Protein AF-A0A818D5Y3-F1 (afdb_monomer_lite)

Organism: NCBI:txid392032

Sequence (197 aa):
MPIGIIRGGLIRKVFVHELFHIWSKWHSNLITRNELYASIGYRKIPGEKSIEFPVSLEKIKISNPDAPLVLKYYIELKKLRDRTEKIYKCTPILLASRNFDPQFSTNFFDYLKATTLILDDNTYEPLEPLQYLAYEEAENFFHQIGQNTYYIIHPEEILADNFALWMMNKTPSKRVTSPNVLSRMADIISTAAKDRS

Radius of gyration: 18.03 Å; chains: 1; bounding box: 46×46×47 Å

Secondary structure (DSSP, 8-state):
--HHHHHHHHHHHHHHHHHHHHHHHSGGGHHHHHHHHHTTTEEEPSTT--PPPPGGGTTTEE--TT-TTGGGEEEEEEBTT-TT--EEEEEEEEEE-S---TTT-S-GGGGEEEEEEEBPTTT-PBPSS--EE-GGGBTTHHHHH-SS-S--S-HHHHHHHHHHHHHH-SS--TT-S-HHHHHHHHHHHHHHHHTT-

Foldseek 3Di:
DDPVVVVVLVVLLVVLLVVLLVVCPPPLNVVLNQLLCVQLQKHFAPDPDFEDADPVQPVWWDDDPSCPCLRGIWGWFDFPPPPVSDTFTKGKTKTQQDDDDVVVHPDPVVRIAIWIWTADPPPRYGDPVIDTQGLVRTPCNCVRLPDQDPPVNDSSSSSSSLSSVLVSDPDPPPPRRCVVSNVSSCVSVVVSVVVVD

pLDDT: mean 87.15, std 12.66, range [39.56, 97.81]

Structure (mmCIF, N/CA/C/O backbo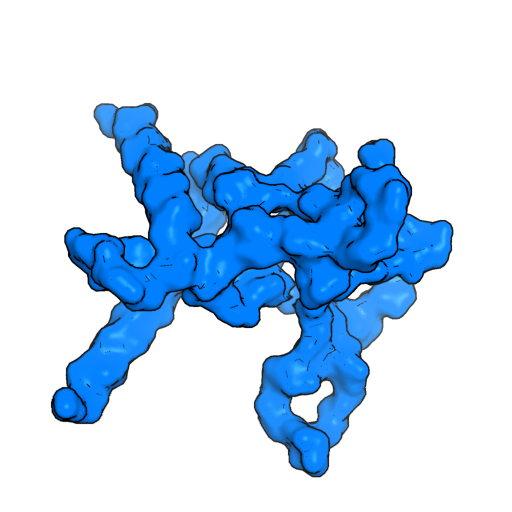ne):
data_AF-A0A818D5Y3-F1
#
_entry.id   AF-A0A818D5Y3-F1
#
loop_
_atom_site.group_PDB
_atom_site.id
_atom_site.type_symbol
_atom_site.label_atom_id
_atom_site.label_alt_id
_atom_site.label_comp_id
_atom_site.label_asym_id
_atom_site.label_entity_id
_atom_site.label_seq_id
_atom_site.pdbx_PDB_ins_code
_atom_site.Cartn_x
_atom_site.Cartn_y
_atom_site.Cartn_z
_atom_site.occupancy
_atom_site.B_iso_or_equiv
_atom_site.auth_seq_id
_atom_site.auth_comp_id
_atom_site.auth_asym_id
_atom_site.auth_atom_id
_atom_site.pdbx_PDB_model_num
ATOM 1 N N . MET A 1 1 ? 4.438 -28.139 -21.221 1.00 44.91 1 MET A N 1
ATOM 2 C CA . MET A 1 1 ? 5.667 -27.343 -20.977 1.00 44.91 1 MET A CA 1
ATOM 3 C C . MET A 1 1 ? 6.539 -28.097 -19.984 1.00 44.91 1 MET A C 1
ATOM 5 O O . MET A 1 1 ? 5.974 -28.600 -19.020 1.00 44.91 1 MET A O 1
ATOM 9 N N . PRO A 1 2 ? 7.858 -28.229 -20.200 1.00 40.72 2 PRO A N 1
ATOM 10 C CA . PRO A 1 2 ? 8.701 -29.030 -19.320 1.00 40.72 2 PRO A CA 1
ATOM 11 C C . PRO A 1 2 ? 8.909 -28.332 -17.967 1.00 40.72 2 PRO A C 1
ATOM 13 O O . PRO A 1 2 ? 9.120 -27.121 -17.894 1.00 40.72 2 PRO A O 1
ATOM 16 N N . ILE A 1 3 ? 8.870 -29.127 -16.899 1.00 43.25 3 ILE A N 1
ATOM 17 C CA . ILE A 1 3 ? 8.911 -28.719 -15.482 1.00 43.25 3 ILE A CA 1
ATOM 18 C C . ILE A 1 3 ? 10.154 -27.864 -15.139 1.00 43.25 3 ILE A C 1
ATOM 20 O O . ILE A 1 3 ? 10.087 -26.993 -14.273 1.00 43.25 3 ILE A O 1
ATOM 24 N N . GLY A 1 4 ? 11.271 -28.036 -15.859 1.00 39.56 4 GLY A N 1
ATOM 25 C CA . GLY A 1 4 ? 12.504 -27.258 -15.664 1.00 39.56 4 GLY A CA 1
ATOM 26 C C . GLY A 1 4 ? 12.411 -25.777 -16.066 1.00 39.56 4 GLY A C 1
ATOM 27 O O . GLY A 1 4 ? 13.006 -24.927 -15.408 1.00 39.56 4 GLY A O 1
ATOM 28 N N . ILE A 1 5 ? 11.611 -25.439 -17.084 1.00 49.69 5 ILE A N 1
ATOM 29 C CA . ILE A 1 5 ? 11.428 -24.044 -17.537 1.00 49.69 5 ILE A CA 1
ATOM 30 C C . ILE A 1 5 ? 10.579 -23.253 -16.527 1.00 49.69 5 ILE A C 1
ATOM 32 O O . ILE A 1 5 ? 10.827 -22.071 -16.289 1.00 49.69 5 ILE A O 1
ATOM 36 N N . ILE A 1 6 ? 9.625 -23.926 -15.872 1.00 54.16 6 ILE A N 1
ATOM 37 C CA . ILE A 1 6 ? 8.741 -23.335 -14.855 1.00 54.16 6 ILE A CA 1
ATOM 38 C C . ILE A 1 6 ? 9.545 -22.922 -13.609 1.00 54.16 6 ILE A C 1
ATOM 40 O O . ILE A 1 6 ? 9.314 -21.849 -13.053 1.00 54.16 6 ILE A O 1
ATOM 44 N N . ARG A 1 7 ? 10.546 -23.722 -13.209 1.00 59.38 7 ARG A N 1
ATOM 45 C CA . ARG A 1 7 ? 11.412 -23.414 -12.056 1.00 59.38 7 ARG A CA 1
ATOM 46 C C . ARG A 1 7 ? 12.375 -22.250 -12.318 1.00 59.38 7 ARG A C 1
ATOM 48 O O . ARG A 1 7 ? 12.546 -21.409 -11.441 1.00 59.38 7 ARG A O 1
ATOM 55 N N . GLY A 1 8 ? 12.950 -22.154 -13.520 1.00 65.31 8 GLY A N 1
ATOM 56 C CA . GLY A 1 8 ? 13.860 -21.054 -13.877 1.00 65.31 8 GLY A CA 1
ATOM 57 C C . GLY A 1 8 ? 13.173 -19.684 -13.927 1.00 65.31 8 GLY A C 1
ATOM 58 O O . GLY A 1 8 ? 13.731 -18.692 -13.459 1.00 65.31 8 GLY A O 1
ATOM 59 N N . GLY A 1 9 ? 11.935 -19.628 -14.435 1.00 72.19 9 GLY A N 1
ATOM 60 C CA . GLY A 1 9 ? 11.139 -18.396 -14.449 1.00 72.19 9 GLY A CA 1
ATOM 61 C C . GLY A 1 9 ? 10.790 -17.890 -13.047 1.00 72.19 9 GLY A C 1
ATOM 62 O O . GLY A 1 9 ? 10.874 -16.691 -12.792 1.00 72.19 9 GLY A O 1
ATOM 63 N N . LEU A 1 10 ? 10.464 -18.801 -12.124 1.00 77.88 10 LEU A N 1
ATOM 64 C CA . LEU A 1 10 ? 10.127 -18.450 -10.744 1.00 77.88 10 LEU A CA 1
ATOM 65 C C . LEU A 1 10 ? 11.336 -17.902 -9.974 1.00 77.88 10 LEU A C 1
ATOM 67 O O . LEU A 1 10 ? 11.225 -16.857 -9.342 1.00 77.88 10 LEU A O 1
ATOM 71 N N . ILE A 1 11 ? 12.500 -18.553 -10.086 1.00 85.88 11 ILE A N 1
ATOM 72 C CA . ILE A 1 11 ? 13.745 -18.077 -9.457 1.00 85.88 11 ILE A CA 1
ATOM 73 C C . ILE A 1 11 ? 14.110 -16.688 -9.979 1.00 85.88 11 ILE A C 1
ATOM 75 O O . ILE A 1 11 ? 14.463 -15.805 -9.203 1.00 85.88 11 ILE A O 1
ATOM 79 N N . ARG A 1 12 ? 13.980 -16.468 -11.292 1.00 85.88 12 ARG A N 1
ATOM 80 C CA . ARG A 1 12 ? 14.238 -15.157 -11.886 1.00 85.88 12 ARG A CA 1
ATOM 81 C C . ARG A 1 12 ? 13.281 -14.093 -11.353 1.00 85.88 12 ARG A C 1
ATOM 83 O O . ARG A 1 12 ? 13.741 -12.995 -11.064 1.00 85.88 12 ARG A O 1
ATOM 90 N N . LYS A 1 13 ? 11.987 -14.404 -11.196 1.00 87.94 13 LYS A N 1
ATOM 91 C CA . LYS A 1 13 ? 11.018 -13.472 -10.599 1.00 87.94 13 LYS A CA 1
ATOM 92 C C . LYS A 1 13 ? 11.457 -13.058 -9.197 1.00 87.94 13 LYS A C 1
ATOM 94 O O . LYS A 1 13 ? 11.539 -11.866 -8.935 1.00 87.94 13 LYS A O 1
ATOM 99 N N . VAL A 1 14 ? 11.758 -14.037 -8.342 1.00 90.88 14 VAL A N 1
ATOM 100 C CA . VAL A 1 14 ? 12.186 -13.795 -6.956 1.00 90.88 14 VAL A CA 1
ATOM 101 C C . VAL A 1 14 ? 13.460 -12.959 -6.936 1.00 90.88 14 VAL A C 1
ATOM 103 O O . VAL A 1 14 ? 13.503 -11.932 -6.283 1.00 90.88 14 VAL A O 1
ATOM 106 N N . PHE A 1 15 ? 14.465 -13.313 -7.735 1.00 93.75 15 PHE A N 1
ATOM 107 C CA . PHE A 1 15 ? 15.706 -12.541 -7.792 1.00 93.75 15 PHE A CA 1
ATOM 108 C C . PHE A 1 15 ? 15.479 -11.071 -8.178 1.00 93.75 15 PHE A C 1
ATOM 110 O O . PHE A 1 15 ? 16.075 -10.173 -7.593 1.00 93.75 15 PHE A O 1
ATOM 117 N N . VAL A 1 16 ? 14.613 -10.811 -9.162 1.00 93.44 16 VAL A N 1
ATOM 118 C CA . VAL A 1 16 ? 14.292 -9.441 -9.591 1.00 93.44 16 VAL A CA 1
ATOM 119 C C . VAL A 1 16 ? 13.468 -8.694 -8.535 1.00 93.44 16 VAL A C 1
ATOM 121 O O . VAL A 1 16 ? 13.663 -7.493 -8.365 1.00 93.44 16 VAL A O 1
ATOM 124 N N . HIS A 1 17 ? 12.580 -9.392 -7.828 1.00 93.69 17 HIS A N 1
ATOM 125 C CA . HIS A 1 17 ? 11.818 -8.857 -6.700 1.00 93.69 17 HIS A CA 1
ATOM 126 C C . HIS A 1 17 ? 12.761 -8.417 -5.567 1.00 93.69 17 HIS A C 1
ATOM 128 O O . HIS A 1 17 ? 12.749 -7.251 -5.186 1.00 93.69 17 HIS A O 1
ATOM 134 N N . GLU A 1 18 ? 13.679 -9.281 -5.128 1.00 93.94 18 GLU A N 1
ATOM 135 C CA . GLU A 1 18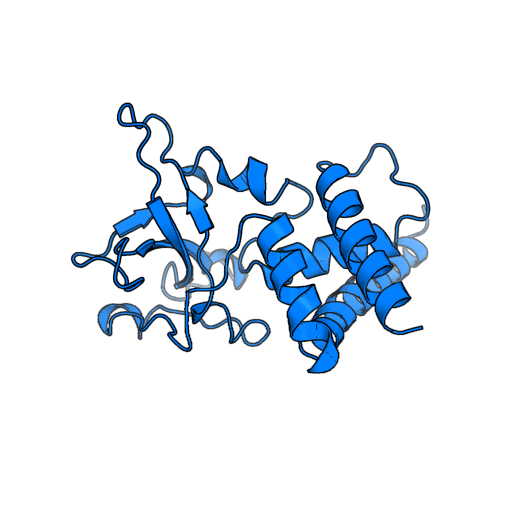 ? 14.658 -8.933 -4.085 1.00 93.94 18 GLU A CA 1
ATOM 136 C C . GLU A 1 18 ? 15.610 -7.810 -4.518 1.00 93.94 18 GLU A C 1
ATOM 138 O O . GLU A 1 18 ? 15.977 -6.930 -3.734 1.00 93.94 18 GLU A O 1
ATOM 143 N N . LEU A 1 19 ? 15.990 -7.788 -5.800 1.00 94.44 19 LEU A N 1
ATOM 144 C CA . LEU A 1 19 ? 16.801 -6.708 -6.355 1.00 94.44 19 LEU A CA 1
ATOM 145 C C . LEU A 1 19 ? 16.100 -5.348 -6.231 1.00 94.44 19 LEU A C 1
ATOM 147 O O .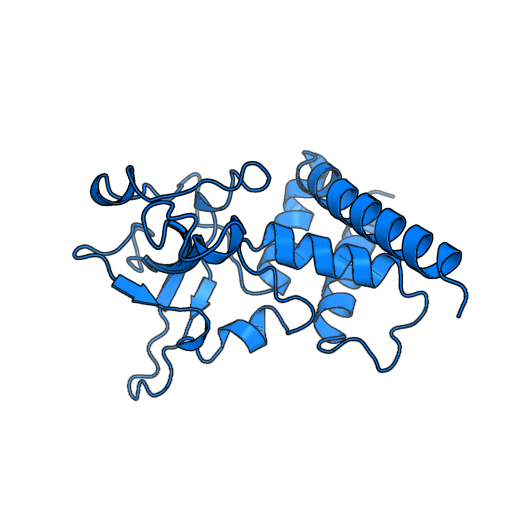 LEU A 1 19 ? 16.776 -4.343 -5.996 1.00 94.44 19 LEU A O 1
ATOM 151 N N . PHE A 1 20 ? 14.769 -5.303 -6.358 1.00 94.25 20 PHE A N 1
ATOM 152 C CA . PHE A 1 20 ? 14.008 -4.071 -6.167 1.00 94.25 20 PHE A CA 1
ATOM 153 C C . PHE A 1 20 ? 14.179 -3.522 -4.751 1.00 94.25 20 PHE A C 1
ATOM 155 O O . PHE A 1 20 ? 14.470 -2.337 -4.618 1.00 94.25 20 PHE A O 1
ATOM 162 N N . HIS A 1 21 ? 14.088 -4.358 -3.712 1.00 91.88 21 HIS A N 1
ATOM 163 C CA . HIS A 1 21 ? 14.255 -3.917 -2.321 1.00 91.88 21 HIS A CA 1
ATOM 164 C C . HIS A 1 21 ? 15.631 -3.311 -2.047 1.00 91.88 21 HIS A C 1
ATOM 166 O O . HIS A 1 21 ? 15.755 -2.350 -1.287 1.00 91.88 21 HIS A O 1
ATOM 172 N N . ILE A 1 22 ? 16.678 -3.859 -2.665 1.00 91.75 22 ILE A N 1
ATOM 173 C CA . ILE A 1 22 ? 18.034 -3.314 -2.554 1.00 91.75 22 ILE A CA 1
ATOM 174 C C . ILE A 1 22 ? 18.111 -1.972 -3.288 1.00 91.75 22 ILE A C 1
ATOM 176 O O . ILE A 1 22 ? 18.571 -0.971 -2.734 1.00 91.75 22 ILE A O 1
ATOM 180 N N . TRP A 1 23 ? 17.637 -1.941 -4.534 1.00 93.00 23 TRP A N 1
ATOM 181 C CA . TRP A 1 23 ? 17.693 -0.756 -5.382 1.00 93.00 23 TRP A CA 1
ATOM 182 C C . TRP A 1 23 ? 16.871 0.405 -4.808 1.00 93.00 23 TRP A C 1
ATOM 184 O O . TRP A 1 23 ? 17.371 1.526 -4.745 1.00 93.00 23 TRP A O 1
ATOM 194 N N . SER A 1 24 ? 15.649 0.163 -4.339 1.00 90.69 24 SER A N 1
ATOM 195 C CA . SER A 1 24 ? 14.727 1.193 -3.840 1.00 90.69 24 SER A CA 1
ATOM 196 C C . SER A 1 24 ? 15.231 1.870 -2.556 1.00 90.69 24 SER A C 1
ATOM 198 O O . SER A 1 24 ? 14.922 3.036 -2.293 1.00 90.69 24 SER A O 1
ATOM 200 N N . LYS A 1 25 ? 16.014 1.151 -1.742 1.00 87.69 25 LYS A N 1
ATOM 201 C CA . LYS A 1 25 ? 16.596 1.642 -0.482 1.00 87.69 25 LYS A CA 1
ATOM 202 C C . LYS A 1 25 ? 17.903 2.398 -0.682 1.00 87.69 25 LYS A C 1
ATOM 204 O O . LYS A 1 25 ? 18.324 3.114 0.227 1.00 87.69 25 LYS A O 1
ATOM 209 N N . TRP A 1 26 ? 18.539 2.264 -1.843 1.00 87.81 26 TRP A N 1
ATOM 210 C CA . TRP A 1 26 ? 19.771 2.979 -2.141 1.00 87.81 26 TRP A CA 1
ATOM 211 C C . TRP A 1 26 ? 19.550 4.496 -2.079 1.00 87.81 26 TRP A C 1
ATOM 213 O O . TRP A 1 26 ? 18.558 5.006 -2.600 1.00 87.81 26 TRP A O 1
ATOM 223 N N . HIS A 1 27 ? 20.471 5.231 -1.446 1.00 82.88 27 HIS A N 1
ATOM 224 C CA . HIS A 1 27 ? 20.259 6.640 -1.088 1.00 82.88 27 HIS A CA 1
ATOM 225 C C . HIS A 1 27 ? 19.881 7.523 -2.286 1.00 82.88 27 HIS A C 1
ATOM 227 O O . HIS A 1 27 ? 18.964 8.337 -2.189 1.00 82.88 27 HIS A O 1
ATOM 233 N N . SER A 1 28 ? 20.519 7.321 -3.444 1.00 86.19 28 SER A N 1
ATOM 234 C CA . SER A 1 28 ? 20.193 8.111 -4.634 1.00 86.19 28 SER A CA 1
ATOM 235 C C . SER A 1 28 ? 18.815 7.790 -5.222 1.00 86.19 28 SER A C 1
ATOM 237 O O . SER A 1 28 ? 18.300 8.583 -5.996 1.00 86.19 28 SER A O 1
ATOM 239 N N . ASN A 1 29 ? 18.172 6.686 -4.834 1.00 89.56 29 ASN A N 1
ATOM 240 C CA . ASN A 1 29 ? 16.864 6.254 -5.340 1.00 89.56 29 ASN A CA 1
ATOM 241 C C . ASN A 1 29 ? 15.692 6.627 -4.428 1.00 89.56 29 ASN A C 1
ATOM 243 O O . ASN A 1 29 ? 14.550 6.326 -4.765 1.00 89.56 29 ASN A O 1
ATOM 247 N N . LEU A 1 30 ? 15.929 7.308 -3.303 1.00 88.75 30 LEU A N 1
ATOM 248 C CA . LEU A 1 30 ? 14.867 7.636 -2.345 1.00 88.75 30 LEU A CA 1
ATOM 249 C C . LEU A 1 30 ? 13.762 8.518 -2.944 1.00 88.75 30 LEU A C 1
ATOM 251 O O . LEU A 1 30 ? 12.595 8.339 -2.598 1.00 88.75 30 LEU A O 1
ATOM 255 N N . ILE A 1 31 ? 14.115 9.444 -3.842 1.00 91.69 31 ILE A N 1
ATOM 256 C CA . ILE A 1 31 ? 13.145 10.287 -4.559 1.00 91.69 31 ILE A CA 1
ATOM 257 C C . ILE A 1 31 ? 12.285 9.412 -5.474 1.00 91.69 31 ILE A C 1
ATOM 259 O O . ILE A 1 31 ? 11.068 9.376 -5.316 1.00 91.69 31 ILE A O 1
ATOM 263 N N . THR A 1 32 ? 12.928 8.612 -6.328 1.00 94.69 32 THR A N 1
ATOM 264 C CA . THR A 1 32 ? 12.259 7.688 -7.252 1.00 94.69 32 THR A CA 1
ATOM 265 C C . THR A 1 32 ? 11.369 6.690 -6.511 1.00 94.69 32 THR A C 1
ATOM 267 O O . THR A 1 32 ? 10.254 6.412 -6.937 1.00 94.69 32 THR A O 1
ATOM 270 N N . ARG A 1 33 ? 11.798 6.186 -5.348 1.00 92.69 33 ARG A N 1
ATOM 271 C CA . ARG A 1 33 ? 10.962 5.321 -4.507 1.00 92.69 33 ARG A CA 1
ATOM 272 C C . ARG A 1 33 ? 9.700 6.041 -4.034 1.00 92.69 33 ARG A C 1
ATOM 274 O O . ARG A 1 33 ? 8.626 5.455 -4.089 1.00 92.69 33 ARG A O 1
ATOM 281 N N . ASN A 1 34 ? 9.801 7.290 -3.577 1.00 93.06 34 ASN A N 1
ATOM 282 C CA . ASN A 1 34 ? 8.620 8.048 -3.148 1.00 93.06 34 ASN A CA 1
ATOM 283 C C . ASN A 1 34 ? 7.640 8.273 -4.307 1.00 93.06 34 ASN A C 1
ATOM 285 O O . ASN A 1 34 ? 6.433 8.171 -4.103 1.00 93.06 34 ASN A O 1
ATOM 289 N N . GLU A 1 35 ? 8.146 8.527 -5.513 1.00 95.81 35 GLU A N 1
ATOM 290 C CA . GLU A 1 35 ? 7.324 8.641 -6.724 1.00 95.81 35 GLU A CA 1
ATOM 291 C C . GLU A 1 35 ? 6.641 7.314 -7.070 1.00 95.81 35 GLU A C 1
ATOM 293 O O . GLU A 1 35 ? 5.446 7.286 -7.367 1.00 95.81 35 GLU A O 1
ATOM 298 N N . LEU A 1 36 ? 7.362 6.194 -6.957 1.00 96.50 36 LEU A N 1
ATOM 299 C CA . LEU A 1 36 ? 6.792 4.862 -7.152 1.00 96.50 36 LEU A CA 1
ATOM 300 C C . LEU A 1 36 ? 5.687 4.562 -6.133 1.00 96.50 36 LEU A C 1
ATOM 302 O O . LEU A 1 36 ? 4.623 4.088 -6.526 1.00 96.50 36 LEU A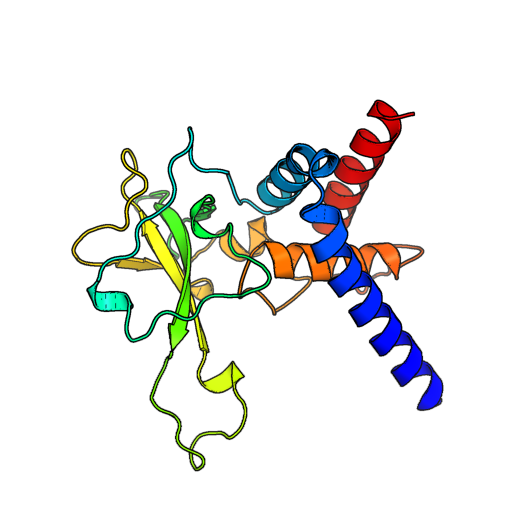 O 1
ATOM 306 N N . TYR A 1 37 ? 5.880 4.894 -4.855 1.00 95.69 37 TYR A N 1
ATOM 307 C CA . TYR A 1 37 ? 4.836 4.765 -3.829 1.00 95.69 37 TYR A CA 1
ATOM 308 C C . TYR A 1 37 ? 3.613 5.622 -4.179 1.00 95.69 37 TYR A C 1
ATOM 310 O O . TYR A 1 37 ? 2.484 5.128 -4.160 1.00 95.69 37 TYR A O 1
ATOM 318 N N . ALA A 1 38 ? 3.828 6.875 -4.587 1.00 96.62 38 ALA A N 1
ATOM 319 C CA . ALA A 1 38 ? 2.746 7.769 -4.992 1.00 96.62 38 ALA A CA 1
ATOM 320 C C . ALA A 1 38 ? 1.971 7.230 -6.204 1.00 96.62 38 ALA A C 1
ATOM 322 O O . ALA A 1 38 ? 0.751 7.379 -6.272 1.00 96.62 38 ALA A O 1
ATOM 323 N N . SER A 1 39 ? 2.646 6.530 -7.123 1.00 97.06 39 SER A N 1
ATOM 324 C CA . SER A 1 39 ? 2.030 5.923 -8.313 1.00 97.06 39 SER A CA 1
ATOM 325 C C . SER A 1 39 ? 1.020 4.804 -8.012 1.00 97.06 39 SER A C 1
ATOM 327 O O . SER A 1 39 ? 0.220 4.447 -8.889 1.00 97.06 39 SER A O 1
ATOM 329 N N . ILE A 1 40 ? 1.051 4.271 -6.785 1.00 96.81 40 ILE A N 1
ATOM 330 C CA . ILE A 1 40 ? 0.116 3.274 -6.249 1.00 96.81 40 ILE A CA 1
ATOM 331 C C . ILE A 1 40 ? -0.701 3.815 -5.059 1.00 96.81 40 ILE A C 1
ATOM 333 O O . ILE A 1 40 ? -1.263 3.043 -4.290 1.00 96.81 40 ILE A O 1
ATOM 337 N N . GLY A 1 41 ? -0.780 5.141 -4.903 1.00 96.75 41 GLY A N 1
ATOM 338 C CA . GLY A 1 41 ? -1.642 5.808 -3.918 1.00 96.75 41 GLY A CA 1
ATOM 339 C C . GLY A 1 41 ? -1.003 6.097 -2.558 1.00 96.75 41 GLY A C 1
ATOM 340 O O . GLY A 1 41 ? -1.606 6.791 -1.741 1.00 96.75 41 GLY A O 1
ATOM 341 N N . TYR A 1 42 ? 0.223 5.635 -2.307 1.00 96.12 42 TYR A N 1
ATOM 342 C CA . TYR A 1 42 ? 0.902 5.861 -1.032 1.00 96.12 42 TYR A CA 1
ATOM 343 C C . TYR A 1 42 ? 1.690 7.168 -1.037 1.00 96.12 42 TYR A C 1
ATOM 345 O O . TYR A 1 42 ? 2.557 7.399 -1.875 1.00 96.12 42 TYR A O 1
ATOM 353 N N . ARG A 1 43 ? 1.440 8.020 -0.049 1.00 94.75 43 ARG A N 1
ATOM 354 C CA . ARG A 1 43 ? 2.100 9.316 0.116 1.00 94.75 43 ARG A CA 1
ATOM 355 C C . ARG A 1 43 ? 2.932 9.328 1.379 1.00 94.75 43 ARG A C 1
ATOM 357 O O . ARG A 1 43 ? 2.541 8.767 2.399 1.00 94.75 43 ARG A O 1
ATOM 364 N N . LYS A 1 44 ? 4.089 9.985 1.312 1.00 93.00 44 LYS A N 1
ATOM 365 C CA . LYS A 1 44 ? 4.930 10.197 2.487 1.00 93.00 44 LYS A CA 1
ATOM 366 C C . LYS A 1 44 ? 4.236 11.179 3.437 1.00 93.00 44 LYS A C 1
ATOM 368 O O . LYS A 1 44 ? 3.685 12.186 2.991 1.00 93.00 44 LYS A O 1
ATOM 373 N N . ILE A 1 45 ? 4.277 10.895 4.731 1.00 91.94 45 ILE A N 1
ATOM 374 C CA . ILE A 1 45 ? 3.815 11.808 5.777 1.00 91.94 45 ILE A CA 1
ATOM 375 C C . ILE A 1 45 ? 4.685 13.076 5.735 1.00 91.94 45 ILE A C 1
ATOM 377 O O . ILE A 1 45 ? 5.908 12.963 5.591 1.00 91.94 45 ILE A O 1
ATOM 381 N N . PRO A 1 46 ? 4.093 14.283 5.818 1.00 89.00 46 PRO A N 1
ATOM 382 C CA . PRO A 1 46 ? 4.853 15.527 5.798 1.00 89.00 46 PRO A CA 1
ATOM 383 C C . PRO A 1 46 ? 5.873 15.634 6.943 1.00 89.00 46 PRO A C 1
ATOM 385 O O . PRO A 1 46 ? 5.593 15.277 8.088 1.00 89.00 46 PRO A O 1
ATOM 388 N N . GLY A 1 47 ? 7.042 16.201 6.632 1.00 83.19 47 GLY A N 1
ATOM 389 C CA . GLY A 1 47 ? 8.135 16.400 7.586 1.00 83.19 47 GLY A CA 1
ATOM 390 C C . GLY A 1 47 ? 8.960 15.138 7.859 1.00 83.19 47 GLY A C 1
ATOM 391 O O . GLY A 1 47 ? 9.025 14.217 7.042 1.00 83.19 47 GLY A O 1
ATOM 392 N N . GLU A 1 48 ? 9.628 15.118 9.013 1.00 76.62 48 GLU A N 1
ATOM 393 C CA . GLU A 1 48 ? 10.410 13.967 9.495 1.00 76.62 48 GLU A CA 1
ATOM 394 C C . GLU A 1 48 ? 9.599 13.022 10.393 1.00 76.62 48 GLU A C 1
ATOM 396 O O . GLU A 1 48 ? 10.148 12.073 10.949 1.00 76.62 48 GLU A O 1
ATOM 401 N N . LYS A 1 49 ? 8.286 13.258 10.505 1.00 77.44 49 LYS A N 1
ATOM 402 C CA . LYS A 1 49 ? 7.384 12.453 11.325 1.00 77.44 49 LYS A CA 1
ATOM 403 C C . LYS A 1 49 ? 7.333 10.997 10.858 1.00 77.44 49 LYS A C 1
ATOM 405 O O . LYS A 1 49 ? 7.425 10.687 9.665 1.00 77.44 49 LYS A O 1
ATOM 410 N N . SER A 1 50 ? 7.128 10.113 11.821 1.00 82.25 50 SER A N 1
ATOM 411 C CA . SER A 1 50 ? 6.761 8.717 11.619 1.00 82.25 50 SER A CA 1
ATOM 412 C C . SER A 1 50 ? 5.632 8.370 12.568 1.00 82.25 50 SER A C 1
ATOM 414 O O . SER A 1 50 ? 5.596 8.891 13.674 1.00 82.25 50 SER A O 1
ATOM 416 N N . ILE A 1 51 ? 4.766 7.469 12.134 1.00 83.12 51 ILE A N 1
ATOM 417 C CA . ILE A 1 51 ? 3.654 6.956 12.922 1.00 83.12 51 ILE A CA 1
ATOM 418 C C . ILE A 1 51 ? 4.191 6.201 14.127 1.00 83.12 51 ILE A C 1
ATOM 420 O O . ILE A 1 51 ? 4.981 5.259 13.973 1.00 83.12 51 ILE A O 1
ATOM 424 N N . GLU A 1 52 ? 3.702 6.575 15.301 1.00 84.88 52 GLU A N 1
ATOM 425 C CA . GLU A 1 52 ? 3.877 5.803 16.518 1.00 84.88 52 GLU A CA 1
ATOM 426 C C . GLU A 1 52 ? 2.646 4.915 16.701 1.00 84.88 52 GLU A C 1
ATOM 428 O O . GLU A 1 52 ? 1.513 5.375 16.828 1.00 84.88 52 GLU A O 1
ATOM 433 N N . PHE A 1 53 ? 2.844 3.596 16.652 1.00 84.06 53 PHE A N 1
ATOM 434 C CA . PHE A 1 53 ? 1.729 2.686 16.883 1.00 84.06 53 PHE A CA 1
ATOM 435 C C . PHE A 1 53 ? 1.408 2.604 18.380 1.00 84.06 53 PHE A C 1
ATOM 437 O O . PHE A 1 53 ? 2.338 2.466 19.178 1.00 84.06 53 PHE A O 1
ATOM 444 N N . PRO A 1 54 ? 0.119 2.603 18.766 1.00 86.00 54 PRO A N 1
ATOM 445 C CA . PRO A 1 54 ? -0.281 2.472 20.160 1.00 86.00 54 PRO A CA 1
ATOM 446 C C . PRO A 1 54 ? 0.277 1.221 20.838 1.00 86.00 54 PRO A C 1
ATOM 448 O O . PRO A 1 54 ? 0.325 0.141 20.244 1.00 86.00 54 PRO A O 1
ATOM 451 N N . VAL A 1 55 ? 0.604 1.355 22.128 1.00 86.56 55 VAL A N 1
ATOM 452 C CA . VAL A 1 55 ? 1.142 0.277 22.986 1.00 86.56 55 VAL A CA 1
ATOM 453 C C . VAL A 1 55 ? 0.240 -0.965 22.982 1.00 86.56 55 VAL A C 1
ATOM 455 O O . VAL A 1 55 ? 0.712 -2.098 23.068 1.00 86.56 55 VAL A O 1
ATOM 458 N N . SER A 1 56 ? -1.072 -0.775 22.810 1.00 88.44 56 SER A N 1
ATOM 459 C CA . SER A 1 56 ? -2.055 -1.861 22.703 1.00 88.44 56 SER A CA 1
ATOM 460 C C . SER A 1 56 ? -1.773 -2.836 21.550 1.00 88.44 56 SER A C 1
ATOM 462 O O . SER A 1 56 ? -2.212 -3.986 21.605 1.00 88.44 56 SER A O 1
ATOM 464 N N . LEU A 1 57 ? -1.011 -2.416 20.536 1.00 89.94 57 LEU A N 1
ATOM 465 C CA . LEU A 1 57 ? -0.660 -3.219 19.367 1.00 89.94 57 LEU A CA 1
ATOM 466 C C . LEU A 1 57 ? 0.694 -3.916 19.478 1.00 89.94 57 LEU A C 1
ATOM 468 O O . LEU A 1 57 ? 0.958 -4.809 18.678 1.00 89.94 57 LEU A O 1
ATOM 472 N N . GLU A 1 58 ? 1.542 -3.580 20.452 1.00 86.56 58 GLU A N 1
ATOM 473 C CA . GLU A 1 58 ? 2.919 -4.100 20.541 1.00 86.56 58 GLU A CA 1
ATOM 474 C C . GLU A 1 58 ? 2.995 -5.629 20.544 1.00 86.56 58 GLU A C 1
ATOM 476 O O . GLU A 1 58 ? 3.892 -6.209 19.939 1.00 86.56 58 GLU A O 1
ATOM 481 N N . LYS A 1 59 ? 2.027 -6.293 21.186 1.00 87.75 59 LYS A N 1
ATOM 482 C CA . LYS A 1 59 ? 2.006 -7.759 21.318 1.00 87.75 59 LYS A CA 1
ATOM 483 C C . LYS A 1 59 ? 1.546 -8.497 20.064 1.00 87.75 59 LYS A C 1
ATOM 485 O O . LYS A 1 59 ? 1.747 -9.703 19.975 1.00 87.75 59 LYS A O 1
ATOM 490 N N . ILE A 1 60 ? 0.881 -7.805 19.141 1.00 90.12 60 ILE A N 1
ATOM 491 C CA . ILE A 1 60 ? 0.238 -8.425 17.972 1.00 90.12 60 ILE A CA 1
ATOM 492 C C 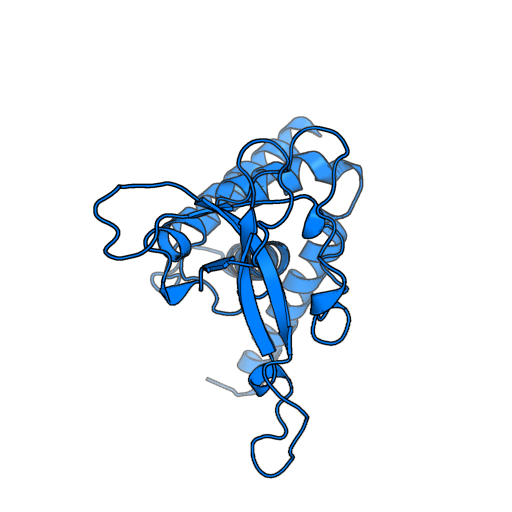. ILE A 1 60 ? 0.714 -7.835 16.646 1.00 90.12 60 ILE A C 1
ATOM 494 O O . ILE A 1 60 ? 0.483 -8.434 15.600 1.00 90.12 60 ILE A O 1
ATOM 498 N N . LYS A 1 61 ? 1.379 -6.681 16.660 1.00 89.06 61 LYS A N 1
ATOM 499 C CA . LYS A 1 61 ? 1.999 -6.075 15.487 1.00 89.06 61 LYS A CA 1
ATOM 500 C C . LYS A 1 61 ? 3.178 -6.918 15.027 1.00 89.06 61 LYS A C 1
ATOM 502 O O . LYS A 1 61 ? 4.056 -7.270 15.807 1.00 89.06 61 LYS A O 1
ATOM 507 N N . ILE A 1 62 ? 3.241 -7.135 13.722 1.00 85.69 62 ILE A N 1
ATOM 508 C CA . ILE A 1 62 ? 4.363 -7.782 13.053 1.00 85.69 62 ILE A CA 1
ATOM 509 C C . ILE A 1 62 ? 5.028 -6.732 12.163 1.00 85.69 62 ILE A C 1
ATOM 511 O O . ILE A 1 62 ? 4.361 -6.045 11.390 1.00 85.69 62 ILE A O 1
ATOM 515 N N . SER A 1 63 ? 6.344 -6.557 12.279 1.00 76.12 63 SER A N 1
ATOM 516 C CA . SER A 1 63 ? 7.097 -5.704 11.354 1.00 76.12 63 SER A CA 1
ATOM 517 C C . SER A 1 63 ? 7.508 -6.490 10.116 1.00 76.12 63 SER A C 1
ATOM 519 O O . SER A 1 63 ? 8.039 -7.591 10.249 1.00 76.12 63 SER A O 1
ATOM 521 N N . ASN A 1 64 ? 7.340 -5.898 8.931 1.00 70.88 64 ASN A N 1
ATOM 522 C CA . ASN A 1 64 ? 7.991 -6.394 7.723 1.00 70.88 64 ASN A CA 1
ATOM 523 C C . ASN A 1 64 ? 9.455 -5.887 7.719 1.00 70.88 64 ASN A C 1
ATOM 525 O O . ASN A 1 64 ? 9.659 -4.669 7.638 1.00 70.88 64 ASN A O 1
ATOM 529 N N . PRO A 1 65 ? 10.464 -6.774 7.832 1.00 65.94 65 PRO A N 1
ATOM 530 C CA . PRO A 1 65 ? 11.876 -6.382 7.859 1.00 65.94 65 PRO A CA 1
ATOM 531 C C . PRO A 1 65 ? 12.325 -5.686 6.566 1.00 65.94 65 PRO A C 1
ATOM 533 O O . PRO A 1 65 ? 13.201 -4.819 6.604 1.00 65.94 65 PRO A O 1
ATOM 536 N N . ASP A 1 66 ? 11.682 -5.988 5.438 1.00 59.16 66 ASP A N 1
ATOM 537 C CA . ASP A 1 66 ? 11.998 -5.402 4.137 1.00 59.16 66 ASP A CA 1
ATOM 538 C C . ASP A 1 66 ? 11.378 -4.024 3.933 1.00 59.16 66 ASP A C 1
ATOM 540 O O . ASP A 1 66 ? 11.760 -3.287 3.020 1.00 59.16 66 ASP A O 1
ATOM 544 N N . ALA A 1 67 ? 10.520 -3.606 4.856 1.00 61.75 67 ALA A N 1
ATOM 545 C CA . ALA A 1 67 ? 9.775 -2.371 4.765 1.00 61.75 67 ALA A CA 1
ATOM 546 C C . ALA A 1 67 ? 9.756 -1.561 6.076 1.00 61.75 67 ALA A C 1
ATOM 548 O O . ALA A 1 67 ? 8.692 -1.188 6.582 1.00 61.75 67 ALA A O 1
ATOM 549 N N . PRO A 1 68 ? 10.930 -1.183 6.616 1.00 62.78 68 PRO A N 1
ATOM 550 C CA . PRO A 1 68 ? 11.015 -0.460 7.886 1.00 62.78 68 PRO A CA 1
ATOM 551 C C . PRO A 1 68 ? 10.404 0.949 7.820 1.00 62.78 68 PRO A C 1
ATOM 553 O O . PRO A 1 68 ? 10.169 1.583 8.844 1.00 62.78 68 PRO A O 1
ATOM 556 N N . LEU A 1 69 ? 10.152 1.460 6.612 1.00 64.62 69 LEU A N 1
ATOM 557 C CA . LEU A 1 69 ? 9.681 2.821 6.381 1.00 64.62 69 LEU A CA 1
ATOM 558 C C . LEU A 1 69 ? 8.165 2.937 6.259 1.00 64.62 69 LEU A C 1
ATOM 560 O O . LEU A 1 69 ? 7.694 4.051 6.057 1.00 64.62 69 LEU A O 1
ATOM 564 N N . VAL A 1 70 ? 7.409 1.844 6.423 1.00 66.00 70 VAL A N 1
ATOM 565 C CA . VAL A 1 70 ? 5.936 1.855 6.378 1.00 66.00 70 VAL A CA 1
ATOM 566 C C . VAL A 1 70 ? 5.324 2.951 7.247 1.00 66.00 70 VAL A C 1
ATOM 568 O O . VAL A 1 70 ? 4.394 3.636 6.835 1.00 66.00 70 VAL A O 1
ATOM 571 N N . LEU A 1 71 ? 5.946 3.190 8.405 1.00 78.50 71 LEU A N 1
ATOM 572 C CA . LEU A 1 71 ? 5.555 4.192 9.394 1.00 78.50 71 LEU A CA 1
ATOM 573 C C . LEU A 1 71 ? 5.598 5.626 8.851 1.00 78.50 71 LEU A C 1
ATOM 575 O O . LEU A 1 71 ? 5.156 6.549 9.519 1.00 78.50 71 LEU A O 1
ATOM 579 N N . LYS A 1 72 ? 6.176 5.842 7.669 1.00 88.56 72 LYS A N 1
ATOM 580 C CA . LYS A 1 72 ? 6.323 7.156 7.040 1.00 88.56 72 LYS A CA 1
ATOM 581 C C . LYS A 1 72 ? 5.351 7.374 5.889 1.00 88.56 72 LYS A C 1
ATOM 583 O O . LYS A 1 72 ? 5.462 8.406 5.231 1.00 88.56 72 LYS A O 1
ATOM 588 N N . TYR A 1 73 ? 4.445 6.436 5.612 1.00 92.31 73 TYR A N 1
ATOM 589 C CA . TYR A 1 73 ? 3.511 6.538 4.494 1.00 92.31 73 TYR A CA 1
ATOM 590 C C . TYR A 1 73 ? 2.060 6.322 4.930 1.00 92.31 73 TYR A C 1
ATOM 592 O O . TYR A 1 73 ? 1.760 5.569 5.858 1.00 92.31 73 TYR A O 1
ATOM 600 N N . TYR A 1 74 ? 1.159 6.979 4.208 1.00 95.44 74 TYR A N 1
ATOM 601 C CA . TYR A 1 74 ? -0.285 6.807 4.308 1.00 95.44 74 TYR A CA 1
ATOM 602 C C . TYR A 1 74 ? -0.893 6.657 2.910 1.00 95.44 74 TYR A C 1
ATOM 604 O O . TYR A 1 74 ? -0.271 7.008 1.908 1.00 95.44 74 TYR A O 1
ATOM 612 N N . ILE A 1 75 ? -2.113 6.144 2.845 1.00 97.06 75 ILE A N 1
ATOM 613 C CA . ILE A 1 75 ? -2.953 6.058 1.652 1.00 97.06 75 ILE A CA 1
ATOM 614 C C . ILE A 1 75 ? -4.316 6.682 1.962 1.00 97.06 75 ILE A C 1
ATOM 616 O O . ILE A 1 75 ? -4.788 6.623 3.095 1.00 97.06 75 ILE A O 1
ATOM 620 N N . GLU A 1 76 ? -4.936 7.311 0.968 1.00 97.81 76 GLU A N 1
ATOM 621 C CA . GLU A 1 76 ? -6.270 7.906 1.087 1.00 97.81 76 GLU A CA 1
ATOM 622 C C . GLU A 1 76 ? -7.324 6.896 0.621 1.00 97.81 76 GLU A C 1
ATOM 624 O O . GLU A 1 76 ? -7.332 6.478 -0.542 1.00 97.81 76 GLU A O 1
ATOM 629 N N . LEU A 1 77 ? -8.213 6.488 1.525 1.00 97.69 77 LEU A N 1
ATOM 630 C CA . LEU A 1 77 ? -9.203 5.440 1.288 1.00 97.69 77 LEU A CA 1
ATOM 631 C C . LEU A 1 77 ? -10.629 5.936 1.518 1.00 97.69 77 LEU A C 1
ATOM 633 O O . LEU A 1 77 ? -10.894 6.720 2.425 1.00 97.69 77 LEU A O 1
ATOM 637 N N . LYS A 1 78 ? -11.558 5.439 0.705 1.00 96.94 78 LYS A N 1
ATOM 638 C CA . LYS A 1 78 ? -13.000 5.617 0.880 1.00 96.94 78 LYS A CA 1
ATOM 639 C C . LYS A 1 78 ? -13.608 4.316 1.369 1.00 96.94 78 LYS A C 1
ATOM 641 O O . LYS A 1 78 ? -13.336 3.256 0.804 1.00 96.94 78 LYS A O 1
ATOM 646 N N . LYS A 1 79 ? -14.439 4.390 2.403 1.00 95.38 79 LYS A N 1
ATOM 647 C CA . LYS A 1 79 ? -15.134 3.215 2.922 1.00 95.38 79 LYS A CA 1
ATOM 648 C C . LYS A 1 79 ? -16.274 2.823 1.981 1.00 95.38 79 LYS A C 1
ATOM 650 O O . LYS A 1 79 ? -17.089 3.659 1.598 1.00 95.38 79 LYS A O 1
ATOM 655 N N . LEU A 1 80 ? -16.359 1.541 1.638 1.00 92.19 80 LEU A N 1
ATOM 656 C CA . LEU A 1 80 ? -17.447 1.007 0.828 1.00 92.19 80 LEU A CA 1
ATOM 657 C C . LEU A 1 80 ? -18.799 1.328 1.467 1.00 92.19 80 LEU A C 1
ATOM 659 O O . LEU A 1 80 ? -19.016 1.085 2.655 1.00 92.19 80 LEU A O 1
ATOM 663 N N . ARG A 1 81 ? -19.737 1.794 0.636 1.00 85.88 81 ARG A N 1
ATOM 664 C CA . ARG A 1 81 ? -21.121 2.118 1.031 1.00 85.88 81 ARG A CA 1
ATOM 665 C C . ARG A 1 81 ? -21.229 3.261 2.050 1.00 85.88 81 ARG A C 1
ATOM 667 O O . ARG A 1 81 ? -22.295 3.437 2.644 1.00 85.88 81 ARG A O 1
ATOM 674 N N . ASP A 1 82 ? -20.170 4.045 2.235 1.00 85.44 82 ASP A N 1
ATOM 675 C CA . ASP A 1 82 ? -20.217 5.270 3.022 1.00 85.44 82 ASP A CA 1
ATOM 676 C C . ASP A 1 82 ? -20.838 6.407 2.200 1.00 85.44 82 ASP A C 1
ATOM 678 O O . ASP A 1 82 ? -20.258 6.906 1.241 1.00 85.44 82 ASP A O 1
ATOM 682 N N . ARG A 1 83 ? -22.043 6.831 2.590 1.00 83.62 83 ARG A N 1
ATOM 683 C CA . ARG A 1 83 ? -22.777 7.911 1.910 1.00 83.62 83 ARG A CA 1
ATOM 684 C C . ARG A 1 83 ? -22.184 9.297 2.158 1.00 83.62 83 ARG A C 1
ATOM 686 O O . ARG A 1 83 ? -22.646 10.257 1.550 1.00 83.62 83 ARG A O 1
ATOM 693 N N . THR A 1 84 ? -21.226 9.418 3.075 1.00 87.69 84 THR A N 1
ATOM 694 C CA . THR A 1 84 ? -20.589 10.699 3.397 1.00 87.69 84 THR A CA 1
ATOM 695 C C . THR A 1 84 ? -19.481 11.076 2.417 1.00 87.69 84 THR A C 1
ATOM 697 O O . THR A 1 84 ? -19.007 12.207 2.473 1.00 87.69 84 THR A O 1
ATOM 700 N N . GLU A 1 85 ? -19.063 10.156 1.531 1.00 87.12 85 GLU A N 1
ATOM 701 C CA . GLU A 1 85 ? -17.907 10.331 0.633 1.00 87.12 85 GLU A CA 1
ATOM 702 C C . GLU A 1 85 ? -16.612 10.703 1.382 1.00 87.12 85 GLU A C 1
ATOM 704 O O . GLU A 1 85 ? -15.673 11.254 0.798 1.00 87.12 85 GLU A O 1
ATOM 709 N N . LYS A 1 86 ? -16.545 10.401 2.688 1.00 94.31 86 LYS A N 1
ATOM 710 C CA . LYS A 1 86 ? -15.393 10.728 3.520 1.00 94.31 86 LYS A CA 1
ATOM 711 C C . LYS A 1 86 ? -14.153 9.991 3.020 1.00 94.31 86 LYS A C 1
ATOM 713 O O . LYS A 1 86 ? -14.159 8.781 2.789 1.00 94.31 86 LYS A O 1
ATOM 718 N N . ILE A 1 87 ? -13.068 10.750 2.898 1.00 96.75 87 ILE A N 1
ATOM 719 C CA . ILE A 1 87 ? -11.733 10.230 2.626 1.00 96.75 87 ILE A CA 1
ATOM 720 C C . ILE A 1 87 ? -11.026 10.053 3.965 1.00 96.75 87 ILE A C 1
ATOM 722 O O . ILE A 1 87 ? -10.956 10.980 4.768 1.00 96.75 87 ILE A O 1
ATOM 726 N N . TYR A 1 88 ? -10.512 8.855 4.197 1.00 97.19 88 TYR A N 1
ATOM 727 C CA . TYR A 1 88 ? -9.752 8.493 5.381 1.00 97.19 88 TYR A CA 1
ATOM 728 C C . TYR A 1 88 ? -8.275 8.403 5.021 1.00 97.19 88 TYR A C 1
ATOM 730 O O . TYR A 1 88 ? -7.909 7.730 4.056 1.00 97.19 88 TYR A O 1
ATOM 738 N N . LYS A 1 89 ? -7.411 9.045 5.809 1.00 97.50 89 LYS A N 1
ATOM 739 C CA . LYS A 1 89 ? -5.975 8.764 5.765 1.00 97.50 89 LYS A CA 1
ATOM 740 C C . LYS A 1 89 ? -5.717 7.484 6.535 1.00 97.50 89 LYS A C 1
ATOM 742 O O . LYS A 1 89 ? -6.134 7.353 7.684 1.00 97.50 89 LYS A O 1
ATOM 747 N N . CYS A 1 90 ? -5.040 6.539 5.903 1.00 96.31 90 CYS A N 1
ATOM 748 C CA . CYS A 1 90 ? -4.817 5.226 6.478 1.00 96.31 90 CYS A CA 1
ATOM 749 C C . CYS A 1 90 ? -3.356 4.804 6.341 1.00 96.31 90 CYS A C 1
ATOM 751 O O . CYS A 1 90 ? -2.741 5.032 5.304 1.00 96.31 90 CYS A O 1
ATOM 753 N N . THR A 1 91 ? -2.798 4.150 7.356 1.00 93.81 91 THR A N 1
ATOM 754 C CA . THR A 1 91 ? -1.473 3.514 7.263 1.00 93.81 91 THR A CA 1
ATOM 755 C C . THR A 1 91 ? -1.615 1.995 7.247 1.00 93.81 91 THR A C 1
ATOM 757 O O . THR A 1 91 ? -2.458 1.467 7.980 1.00 93.81 91 THR A O 1
ATOM 760 N N . PRO A 1 92 ? -0.841 1.262 6.432 1.00 92.94 92 PRO A N 1
ATOM 761 C CA . PRO A 1 92 ? -0.890 -0.190 6.450 1.00 92.94 92 PRO A CA 1
ATOM 762 C C . PRO A 1 92 ? -0.233 -0.743 7.723 1.00 92.94 92 PRO A C 1
ATOM 764 O O . PRO A 1 92 ? 0.795 -0.256 8.194 1.00 92.94 92 PRO A O 1
ATOM 767 N N . ILE A 1 93 ? -0.832 -1.795 8.269 1.00 91.19 93 ILE A N 1
ATOM 768 C CA . ILE A 1 93 ? -0.340 -2.532 9.429 1.00 91.19 93 ILE A CA 1
ATOM 769 C C . ILE A 1 93 ? -0.519 -4.034 9.202 1.00 91.19 93 ILE A C 1
ATOM 771 O O . ILE A 1 93 ? -1.502 -4.489 8.612 1.00 91.19 93 ILE A O 1
ATOM 775 N N . LEU A 1 94 ? 0.442 -4.807 9.701 1.00 91.19 94 LEU A N 1
ATOM 776 C CA . LEU A 1 94 ? 0.396 -6.260 9.724 1.00 91.19 94 LEU A CA 1
ATOM 777 C C . LEU A 1 94 ? 0.213 -6.729 11.167 1.00 91.19 94 LEU A C 1
ATOM 779 O O . LEU A 1 94 ? 1.006 -6.381 12.044 1.00 91.19 94 LEU A O 1
ATOM 783 N N . LEU A 1 95 ? -0.841 -7.502 11.408 1.00 92.00 95 LEU A N 1
ATOM 784 C CA . LEU A 1 95 ? -1.198 -8.013 12.729 1.00 92.00 95 LEU A CA 1
ATOM 785 C C . LEU A 1 95 ? -1.215 -9.542 12.738 1.00 92.00 95 LEU A C 1
ATOM 787 O O . LEU A 1 95 ? -1.594 -10.168 11.748 1.00 92.00 95 LEU A O 1
ATOM 791 N N . ALA A 1 96 ? -0.888 -10.136 13.879 1.00 93.06 96 ALA A N 1
ATOM 792 C CA . ALA A 1 96 ? -1.232 -11.515 14.180 1.00 93.06 96 ALA A CA 1
ATOM 793 C C . ALA A 1 96 ? -2.755 -11.630 14.334 1.00 93.06 96 ALA A C 1
ATOM 795 O O . ALA A 1 96 ? -3.372 -10.917 15.128 1.00 93.06 96 ALA A O 1
ATOM 796 N N . SER A 1 97 ? -3.376 -12.523 13.567 1.00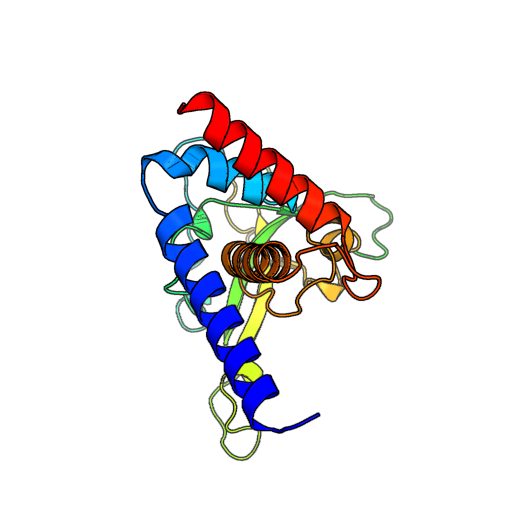 91.25 97 SER A N 1
ATOM 797 C CA . SER A 1 97 ? -4.823 -12.748 13.603 1.00 91.25 97 SER A CA 1
ATOM 798 C C . SER A 1 97 ? -5.245 -13.666 14.754 1.00 91.25 97 SER A C 1
ATOM 800 O O . SER A 1 97 ? -6.392 -13.605 15.199 1.00 91.25 97 SER A O 1
ATOM 802 N N . ARG A 1 98 ? -4.331 -14.526 15.225 1.00 92.56 98 ARG A N 1
ATOM 803 C CA . ARG A 1 98 ? -4.520 -15.486 16.323 1.00 92.56 98 ARG A CA 1
ATOM 804 C C . ARG A 1 98 ? -3.185 -16.080 16.787 1.00 92.56 98 ARG A C 1
ATOM 806 O O . ARG A 1 98 ? -2.169 -15.932 16.112 1.00 92.56 98 ARG A O 1
ATOM 813 N N . ASN A 1 99 ? -3.221 -16.806 17.904 1.00 91.88 99 ASN A N 1
ATOM 814 C CA . ASN A 1 99 ? -2.111 -17.651 18.351 1.00 91.88 99 ASN A CA 1
ATOM 815 C C . ASN A 1 99 ? -1.896 -18.831 17.395 1.00 91.88 99 ASN A C 1
ATOM 817 O O . ASN A 1 99 ? -2.856 -19.326 16.804 1.00 91.88 99 ASN A O 1
ATOM 821 N N . PHE A 1 100 ? -0.649 -19.294 17.290 1.00 92.62 100 PHE A N 1
ATOM 822 C CA . PHE A 1 100 ? -0.305 -20.468 16.492 1.00 92.62 100 PHE A CA 1
ATOM 823 C C . PHE A 1 100 ? -1.056 -21.713 16.979 1.00 92.62 100 PHE A C 1
ATOM 825 O O . PHE A 1 100 ? -1.003 -22.049 18.163 1.00 92.62 100 PHE A O 1
ATOM 832 N N . ASP A 1 101 ? -1.717 -22.401 16.050 1.00 94.25 101 ASP A N 1
ATOM 833 C CA . ASP A 1 101 ? -2.407 -23.663 16.284 1.00 94.25 101 ASP A CA 1
ATOM 834 C C . ASP A 1 101 ? -2.190 -24.601 15.081 1.00 94.25 101 ASP A C 1
ATOM 836 O O . ASP A 1 101 ? -2.808 -24.417 14.029 1.00 94.25 101 ASP A O 1
ATOM 840 N N . PRO A 1 102 ? -1.350 -25.644 15.205 1.00 92.75 102 PRO A N 1
ATOM 841 C CA . PRO A 1 102 ? -1.054 -26.537 14.088 1.00 92.75 102 PRO A CA 1
ATOM 842 C C . PRO A 1 102 ? -2.287 -27.291 13.559 1.00 92.75 102 PRO A C 1
ATOM 844 O O . PRO A 1 102 ? -2.218 -27.828 12.456 1.00 92.75 102 PRO A O 1
ATOM 847 N N . GLN A 1 103 ? -3.404 -27.331 14.301 1.00 95.88 103 GLN A N 1
ATOM 848 C CA . GLN A 1 103 ? -4.673 -27.892 13.820 1.00 95.88 103 GLN A CA 1
ATOM 849 C C . GLN A 1 103 ? -5.431 -26.932 12.897 1.00 95.88 103 GLN A C 1
ATOM 851 O O . GLN A 1 103 ? -6.184 -27.380 12.034 1.00 95.88 103 GLN A O 1
ATOM 856 N N . PHE A 1 104 ? -5.236 -25.622 13.062 1.00 93.31 104 PHE A N 1
ATOM 857 C CA . PHE A 1 104 ? -5.800 -24.606 12.179 1.00 93.31 104 PHE A CA 1
ATOM 858 C C . PHE A 1 104 ? -4.989 -24.490 10.887 1.00 93.31 104 PHE A C 1
ATOM 860 O O . PHE A 1 104 ? -5.544 -24.615 9.798 1.00 93.31 104 PHE A O 1
ATOM 867 N N . SER A 1 105 ? -3.682 -24.245 11.005 1.00 93.94 105 SER A N 1
ATOM 868 C CA . SER A 1 105 ? -2.771 -24.186 9.860 1.00 93.94 105 SER A CA 1
ATOM 869 C C . SER A 1 105 ? -1.309 -24.250 10.295 1.00 93.94 105 SER A C 1
ATOM 871 O O . SER A 1 105 ? -0.931 -23.734 11.346 1.00 93.94 105 SER A O 1
ATOM 873 N N . THR A 1 106 ? -0.452 -24.822 9.452 1.00 92.56 106 THR A N 1
ATOM 874 C CA . THR A 1 106 ? 1.010 -24.717 9.582 1.00 92.56 106 THR A CA 1
ATOM 875 C C . THR A 1 106 ? 1.602 -23.609 8.706 1.00 92.56 106 THR A C 1
ATOM 877 O O . THR A 1 106 ? 2.802 -23.354 8.773 1.00 92.56 106 THR A O 1
ATOM 880 N N . ASN A 1 107 ? 0.795 -22.962 7.859 1.00 91.50 107 ASN A N 1
ATOM 881 C CA . ASN A 1 107 ? 1.230 -21.870 6.998 1.00 91.50 107 ASN A CA 1
ATOM 882 C C . ASN A 1 107 ? 1.232 -20.552 7.779 1.00 91.50 107 ASN A C 1
ATOM 884 O O . ASN A 1 107 ? 0.201 -20.115 8.283 1.00 91.50 107 ASN A O 1
ATOM 888 N N . PHE A 1 108 ? 2.389 -19.892 7.827 1.00 88.06 108 PHE A N 1
ATOM 889 C CA . PHE A 1 108 ? 2.570 -18.614 8.514 1.00 88.06 108 PHE A CA 1
ATOM 890 C C . PHE A 1 108 ? 1.588 -17.532 8.038 1.00 88.06 108 PHE A C 1
ATOM 892 O O . PHE A 1 108 ? 1.041 -16.804 8.863 1.00 88.06 108 PHE A O 1
ATOM 899 N N . PHE A 1 109 ? 1.312 -17.457 6.731 1.00 87.75 109 PHE A N 1
ATOM 900 C CA . PHE A 1 109 ? 0.445 -16.417 6.165 1.00 87.75 109 PHE A CA 1
ATOM 901 C C . PHE A 1 109 ? -1.007 -16.503 6.646 1.00 87.75 109 PHE A C 1
ATOM 903 O O . PHE A 1 109 ? -1.678 -15.476 6.707 1.00 87.75 109 PHE A O 1
ATOM 910 N N . ASP A 1 110 ? -1.470 -17.677 7.080 1.00 91.50 110 ASP A N 1
ATOM 911 C CA . ASP A 1 110 ? -2.837 -17.856 7.590 1.00 91.50 110 ASP A CA 1
ATOM 912 C C . ASP A 1 110 ? -3.031 -17.201 8.974 1.00 91.50 110 ASP A C 1
ATOM 914 O O . ASP A 1 110 ? -4.156 -16.988 9.433 1.00 91.50 110 ASP A O 1
ATOM 918 N N . TYR A 1 111 ? -1.929 -16.832 9.634 1.00 92.38 111 TYR A N 1
ATOM 919 C CA . TYR A 1 111 ? -1.905 -16.109 10.907 1.00 92.38 111 TYR A CA 1
ATOM 920 C C . TYR A 1 111 ? -1.721 -14.602 10.738 1.00 92.38 111 TYR A C 1
ATOM 922 O O . TYR A 1 111 ? -1.703 -13.877 11.733 1.00 92.38 111 TYR A O 1
ATOM 930 N N . LEU A 1 112 ? -1.587 -14.113 9.505 1.00 91.25 112 LEU A N 1
ATOM 931 C CA . LEU A 1 112 ? -1.370 -12.703 9.222 1.00 91.25 112 LEU A CA 1
ATOM 932 C C . LEU A 1 112 ? -2.670 -12.012 8.826 1.00 91.25 112 LEU A C 1
ATOM 934 O O . LEU A 1 112 ? -3.444 -12.503 8.008 1.00 91.25 112 LEU A O 1
ATOM 938 N N . LYS A 1 113 ? -2.878 -10.817 9.368 1.00 92.00 113 LYS A N 1
ATOM 939 C CA . LYS A 1 113 ? -3.923 -9.889 8.949 1.00 92.00 113 LYS A CA 1
ATOM 940 C C . LYS A 1 113 ? -3.272 -8.593 8.489 1.00 92.00 113 LYS A C 1
ATOM 942 O O . LYS A 1 113 ? -2.878 -7.767 9.311 1.00 92.00 113 LYS A O 1
ATOM 947 N N . ALA A 1 114 ? -3.168 -8.427 7.176 1.00 91.81 114 ALA A N 1
ATOM 948 C CA . ALA A 1 114 ? -2.821 -7.148 6.574 1.00 91.81 114 ALA A CA 1
ATOM 949 C C . ALA A 1 114 ? -4.083 -6.277 6.515 1.00 91.81 114 ALA A C 1
ATOM 951 O O . ALA A 1 114 ? -5.122 -6.704 6.021 1.00 91.81 114 ALA A O 1
ATOM 952 N N . THR A 1 115 ? -4.015 -5.077 7.076 1.00 94.00 115 THR A N 1
ATOM 953 C CA . THR A 1 115 ? -5.133 -4.126 7.133 1.00 94.00 115 THR A CA 1
ATOM 954 C C . THR A 1 115 ? -4.574 -2.711 7.197 1.00 94.00 115 THR A C 1
ATOM 956 O O . THR A 1 115 ? -3.358 -2.525 7.225 1.00 94.00 115 THR A O 1
ATOM 959 N N . THR A 1 116 ? -5.437 -1.700 7.267 1.00 95.38 116 THR A N 1
ATOM 960 C CA . THR A 1 116 ? -5.006 -0.338 7.588 1.00 95.38 116 THR A CA 1
ATOM 961 C C . THR A 1 116 ? -5.575 0.166 8.909 1.00 95.38 116 THR A C 1
ATOM 963 O O . THR A 1 116 ? -6.648 -0.271 9.334 1.00 95.38 116 THR A O 1
ATOM 966 N N . LEU A 1 117 ? -4.840 1.073 9.552 1.00 95.44 117 LEU A N 1
ATOM 967 C CA . LEU A 1 117 ? -5.304 1.914 10.654 1.00 95.44 117 LEU A CA 1
ATOM 968 C C . LEU A 1 117 ? -5.699 3.284 10.115 1.00 95.44 117 LEU A C 1
ATOM 970 O O . LEU A 1 117 ? -4.968 3.852 9.304 1.00 95.44 117 LEU A O 1
ATOM 974 N N . ILE A 1 118 ? -6.823 3.815 10.587 1.00 96.56 118 ILE A N 1
ATOM 975 C CA . ILE A 1 118 ? -7.264 5.175 10.280 1.00 96.56 118 ILE A CA 1
ATOM 976 C C . ILE A 1 118 ? -6.471 6.161 11.141 1.00 96.56 118 ILE A C 1
ATOM 978 O O . ILE A 1 118 ? -6.327 5.972 12.350 1.00 96.56 118 ILE A O 1
ATOM 982 N N . LEU A 1 119 ? -5.969 7.209 10.497 1.00 96.00 119 LEU A N 1
ATOM 983 C CA . LEU A 1 119 ? -5.167 8.264 11.099 1.00 96.00 119 LEU A CA 1
ATOM 984 C C . LEU A 1 119 ? -6.003 9.525 11.332 1.00 96.00 119 LEU A C 1
ATOM 986 O O . LEU A 1 119 ? -6.983 9.775 10.628 1.00 96.00 119 LEU A O 1
ATOM 990 N N . ASP A 1 120 ? -5.571 10.347 12.282 1.00 95.06 120 ASP A N 1
ATOM 991 C CA . ASP A 1 120 ? -6.006 11.737 12.385 1.00 95.06 120 ASP A CA 1
ATOM 992 C C . ASP A 1 120 ? -5.497 12.555 11.189 1.00 95.06 120 ASP A C 1
ATOM 994 O O . ASP A 1 120 ? -4.343 12.436 10.762 1.00 95.06 120 ASP A O 1
ATOM 998 N N . ASP A 1 121 ? -6.358 13.424 10.657 1.00 93.19 121 ASP A N 1
ATOM 999 C CA . ASP A 1 121 ? -6.067 14.176 9.437 1.00 93.19 121 ASP A CA 1
ATOM 1000 C C . ASP A 1 121 ? -4.933 15.197 9.599 1.00 93.19 121 ASP A C 1
ATOM 1002 O O . ASP A 1 121 ? -4.275 15.538 8.607 1.00 93.19 121 ASP A O 1
ATOM 1006 N N . ASN A 1 122 ? -4.683 15.672 10.820 1.00 91.31 122 ASN A N 1
ATOM 1007 C CA . ASN A 1 122 ? -3.695 16.705 11.115 1.00 91.31 122 ASN A CA 1
ATOM 1008 C C . ASN A 1 122 ? -2.399 16.111 11.667 1.00 91.31 122 ASN A C 1
ATOM 1010 O O . ASN A 1 122 ? -1.305 16.528 11.273 1.00 91.31 122 ASN A O 1
ATOM 1014 N N . THR A 1 123 ? -2.506 15.164 12.600 1.00 92.31 123 THR A N 1
ATOM 1015 C CA . THR A 1 123 ? -1.335 14.628 13.305 1.00 92.31 123 THR A CA 1
ATOM 1016 C C . THR A 1 123 ? -0.685 13.466 12.569 1.00 92.31 123 THR A C 1
ATOM 1018 O O . THR A 1 123 ? 0.530 13.324 12.692 1.00 92.31 123 THR A O 1
ATOM 1021 N N . TYR A 1 124 ? -1.447 12.732 11.747 1.00 92.94 124 TYR A N 1
ATOM 1022 C CA . TYR A 1 124 ? -1.073 11.445 11.148 1.00 92.94 124 TYR A CA 1
ATOM 1023 C C . TYR A 1 124 ? -0.862 10.320 12.170 1.00 92.94 124 TYR A C 1
ATOM 1025 O O . TYR A 1 124 ? -0.356 9.265 11.801 1.00 92.94 124 TYR A O 1
ATOM 1033 N N . GLU A 1 125 ? -1.282 10.511 13.421 1.00 92.31 125 GLU A N 1
ATOM 1034 C CA . GLU A 1 125 ? -1.281 9.445 14.424 1.00 92.31 125 GLU A CA 1
ATOM 1035 C C . GLU A 1 125 ? -2.539 8.575 14.295 1.00 92.31 125 GLU A C 1
ATOM 1037 O O . GLU A 1 125 ? -3.578 9.073 13.846 1.00 92.31 125 GLU A O 1
ATOM 1042 N N . PRO A 1 126 ? -2.494 7.286 14.680 1.00 93.56 126 PRO A N 1
ATOM 1043 C CA . PRO A 1 126 ? -3.680 6.440 14.718 1.00 93.56 126 PRO A CA 1
ATOM 1044 C C . PRO A 1 126 ? -4.760 7.040 15.624 1.00 93.56 126 PRO A C 1
ATOM 1046 O O . PRO A 1 126 ? -4.466 7.543 16.707 1.00 93.56 126 PRO A O 1
ATOM 1049 N N . LEU A 1 127 ? -6.018 6.991 15.180 1.00 94.38 127 LEU A N 1
ATOM 1050 C CA . LEU A 1 127 ? -7.139 7.473 15.991 1.00 94.38 127 LEU A CA 1
ATOM 1051 C C . LEU A 1 127 ? -7.284 6.657 17.281 1.00 94.38 127 LEU A C 1
ATOM 1053 O O . LEU A 1 127 ? -7.108 5.442 17.267 1.00 94.38 127 LEU A O 1
ATOM 1057 N N . GLU A 1 128 ? -7.708 7.320 18.358 1.00 91.25 128 GLU A N 1
ATOM 1058 C CA . GLU A 1 128 ? -8.117 6.682 19.611 1.00 91.25 128 GLU A CA 1
ATOM 1059 C C . GLU A 1 128 ? -9.611 6.962 19.880 1.00 91.25 128 GLU A C 1
ATOM 1061 O O . GLU A 1 128 ? -10.013 8.129 19.913 1.00 91.25 128 GLU A O 1
ATOM 1066 N N . PRO A 1 129 ? -10.468 5.936 20.055 1.00 94.06 129 PRO A N 1
ATOM 1067 C CA . PRO A 1 129 ? -10.150 4.508 19.993 1.00 94.06 129 PRO A CA 1
ATOM 1068 C C . PRO A 1 129 ? -9.719 4.064 18.587 1.00 94.06 129 PRO A C 1
ATOM 1070 O O . PRO A 1 129 ? -10.203 4.609 17.593 1.00 94.06 129 PRO A O 1
ATOM 1073 N N . LEU A 1 130 ? -8.852 3.046 18.525 1.00 95.12 130 LEU A N 1
ATOM 1074 C CA . LEU A 1 130 ? -8.339 2.484 17.272 1.00 95.12 130 LEU A CA 1
ATOM 1075 C C . LEU A 1 130 ? -9.451 2.126 16.284 1.00 95.12 130 LEU A C 1
ATOM 1077 O O . LEU A 1 130 ? -10.362 1.353 16.588 1.00 95.12 130 LEU A O 1
ATOM 1081 N N . GLN A 1 131 ? -9.318 2.635 15.060 1.00 95.69 131 GLN A N 1
ATOM 1082 C CA . GLN A 1 131 ? -10.209 2.327 13.948 1.00 95.69 131 GLN A CA 1
ATOM 1083 C C . GLN A 1 131 ? -9.421 1.734 12.788 1.00 95.69 131 GLN A C 1
ATOM 1085 O O . GLN A 1 131 ? -8.349 2.219 12.426 1.00 95.69 131 GLN A O 1
ATOM 1090 N N . TYR A 1 132 ? -9.985 0.692 12.186 1.00 95.75 132 TYR A N 1
ATOM 1091 C CA . TYR A 1 132 ? -9.398 -0.009 11.054 1.00 95.75 132 TYR A CA 1
ATOM 1092 C C . TYR A 1 132 ? -10.250 0.195 9.813 1.00 95.75 132 TYR A C 1
ATOM 1094 O O . TYR A 1 132 ? -11.475 0.297 9.902 1.00 95.75 132 TYR A O 1
ATOM 1102 N N . LEU A 1 133 ? -9.595 0.175 8.660 1.00 96.56 133 LEU A N 1
ATOM 1103 C CA . LEU A 1 133 ? -10.254 0.002 7.377 1.00 96.56 133 LEU A CA 1
ATOM 1104 C C . LEU A 1 133 ? -9.574 -1.164 6.659 1.00 96.56 133 LEU A C 1
ATOM 1106 O O . LEU A 1 133 ? -8.395 -1.084 6.294 1.00 96.56 133 LEU A O 1
ATOM 1110 N N . ALA A 1 134 ? -10.292 -2.280 6.531 1.00 95.75 134 ALA A N 1
ATOM 1111 C CA . ALA A 1 134 ? -9.790 -3.432 5.794 1.00 95.75 134 ALA A CA 1
ATOM 1112 C C . ALA A 1 134 ? -9.667 -3.082 4.305 1.00 95.75 134 ALA A C 1
ATOM 1114 O O . ALA A 1 134 ? -10.429 -2.264 3.785 1.00 95.75 134 ALA A O 1
ATOM 1115 N N . TYR A 1 135 ? -8.721 -3.704 3.605 1.00 94.75 135 TYR A N 1
ATOM 1116 C CA . TYR A 1 135 ? -8.496 -3.426 2.185 1.00 94.75 135 TYR A CA 1
ATOM 1117 C C . TYR A 1 135 ? -9.725 -3.754 1.329 1.00 94.75 135 TYR A C 1
ATOM 1119 O O . TYR A 1 135 ? -10.035 -3.034 0.385 1.00 94.75 135 TYR A O 1
ATOM 1127 N N . GLU A 1 136 ? -10.461 -4.801 1.695 1.00 93.88 136 GLU A N 1
ATOM 1128 C CA . GLU A 1 136 ? -11.693 -5.241 1.037 1.00 93.88 136 GLU A CA 1
ATOM 1129 C C . GLU A 1 136 ? -12.877 -4.312 1.322 1.00 93.88 136 GLU A C 1
ATOM 1131 O O . GLU A 1 136 ? -13.849 -4.305 0.572 1.00 93.88 136 GLU A O 1
ATOM 1136 N N . GLU A 1 137 ? -12.802 -3.525 2.396 1.00 96.12 137 GLU A N 1
ATOM 1137 C CA . GLU A 1 137 ? -13.798 -2.518 2.765 1.00 96.12 137 GLU A CA 1
ATOM 1138 C C . GLU A 1 137 ? -13.480 -1.138 2.174 1.00 96.12 137 GLU A C 1
ATOM 1140 O O . GLU A 1 137 ? -14.284 -0.214 2.307 1.00 96.12 137 GLU A O 1
ATOM 1145 N N . ALA A 1 138 ? -12.325 -0.986 1.522 1.00 96.44 138 ALA A N 1
ATOM 1146 C CA . ALA A 1 138 ? -11.881 0.253 0.906 1.00 96.44 138 ALA A CA 1
ATOM 1147 C C . ALA A 1 138 ? -12.168 0.248 -0.603 1.00 96.44 138 ALA A C 1
ATOM 1149 O O . ALA A 1 138 ? -11.510 -0.441 -1.383 1.00 96.44 138 ALA A O 1
ATOM 1150 N N . GLU A 1 139 ? -13.124 1.072 -1.030 1.00 95.44 139 GLU A N 1
ATOM 1151 C CA . GLU A 1 139 ? -13.635 1.110 -2.407 1.00 95.44 139 GLU A CA 1
ATOM 1152 C C . GLU A 1 139 ? -12.539 1.354 -3.446 1.00 95.44 139 GLU A C 1
ATOM 1154 O O . GLU A 1 139 ? -12.510 0.757 -4.520 1.00 95.44 139 GLU A O 1
ATOM 1159 N N . ASN A 1 140 ? -11.619 2.253 -3.119 1.00 96.19 140 ASN A N 1
ATOM 1160 C CA . ASN A 1 140 ? -10.599 2.748 -4.026 1.00 96.19 140 ASN A CA 1
ATOM 1161 C C . ASN A 1 140 ? -9.224 2.101 -3.804 1.00 96.19 140 ASN A C 1
ATOM 1163 O O . ASN A 1 140 ? -8.269 2.517 -4.459 1.00 96.19 140 ASN A O 1
ATOM 1167 N N . PHE A 1 141 ? -9.078 1.113 -2.914 1.00 97.00 141 PHE A N 1
ATOM 1168 C CA . PHE A 1 141 ? -7.765 0.522 -2.630 1.00 97.00 141 PHE A CA 1
ATOM 1169 C C . PHE A 1 141 ? -7.189 -0.194 -3.859 1.00 97.00 141 PHE A C 1
ATOM 1171 O O . PHE A 1 141 ? -6.161 0.216 -4.399 1.00 97.00 141 PHE A O 1
ATOM 1178 N N . PHE A 1 142 ? -7.898 -1.199 -4.381 1.00 95.56 142 PHE A N 1
ATOM 1179 C CA . PHE A 1 142 ? -7.456 -1.955 -5.560 1.00 95.56 142 PHE A CA 1
ATOM 1180 C C . PHE A 1 142 ? -7.461 -1.128 -6.856 1.00 95.56 142 PHE A C 1
ATOM 1182 O O . PHE A 1 142 ? -6.765 -1.477 -7.808 1.00 95.56 142 PHE A O 1
ATOM 1189 N N . HIS A 1 143 ? -8.189 -0.007 -6.897 1.00 95.25 143 HIS A N 1
ATOM 1190 C CA . HIS A 1 143 ? -8.088 0.958 -7.996 1.00 95.25 143 HIS A CA 1
ATOM 1191 C C . HIS A 1 143 ? -6.750 1.713 -7.978 1.00 95.25 143 HIS A C 1
ATOM 1193 O O . HIS A 1 143 ? -6.195 1.996 -9.039 1.00 95.25 143 HIS A O 1
ATOM 1199 N N . GLN A 1 144 ? -6.222 2.021 -6.788 1.00 97.12 144 GLN A N 1
ATOM 1200 C CA . GLN A 1 144 ? -4.946 2.720 -6.625 1.00 97.12 144 GLN A CA 1
ATOM 1201 C C . GLN A 1 144 ? -3.754 1.792 -6.871 1.00 97.12 144 GLN A C 1
ATOM 1203 O O . GLN A 1 144 ? -2.898 2.097 -7.705 1.00 97.12 144 GLN A O 1
ATOM 1208 N N . ILE A 1 145 ? -3.717 0.646 -6.186 1.00 95.75 145 ILE A N 1
ATOM 1209 C CA . ILE A 1 145 ? -2.569 -0.272 -6.239 1.00 95.75 145 ILE A CA 1
ATOM 1210 C C . ILE A 1 145 ? -2.574 -1.190 -7.472 1.00 95.75 145 ILE A C 1
ATOM 1212 O O . ILE A 1 145 ? -1.547 -1.768 -7.832 1.00 95.75 145 ILE A O 1
ATOM 1216 N N . GLY A 1 146 ? -3.724 -1.317 -8.139 1.00 95.12 146 GLY A N 1
ATOM 1217 C CA . GLY A 1 146 ? -3.967 -2.322 -9.167 1.00 95.12 146 GLY A CA 1
ATOM 1218 C C . GLY A 1 146 ? -4.159 -3.730 -8.595 1.00 95.12 146 GLY A C 1
ATOM 1219 O O . GLY A 1 146 ? -4.317 -3.942 -7.399 1.00 95.12 146 GLY A O 1
ATOM 1220 N N . GLN A 1 147 ? -4.169 -4.719 -9.484 1.00 94.00 147 GLN A N 1
ATOM 1221 C CA . GLN A 1 147 ? -4.526 -6.111 -9.187 1.00 94.00 147 GLN A CA 1
ATOM 1222 C C . GLN A 1 147 ? -3.500 -7.097 -9.773 1.00 94.00 147 GLN A C 1
ATOM 1224 O O . GLN A 1 147 ? -3.835 -8.199 -10.206 1.00 94.00 147 GLN A O 1
ATOM 1229 N N . ASN A 1 148 ? -2.233 -6.676 -9.836 1.00 91.44 148 ASN A N 1
ATOM 1230 C CA . ASN A 1 148 ? -1.129 -7.496 -10.348 1.00 91.44 148 ASN A CA 1
ATOM 1231 C C . ASN A 1 148 ? -0.549 -8.459 -9.300 1.00 91.44 148 ASN A C 1
ATOM 1233 O O . ASN A 1 148 ? 0.175 -9.385 -9.662 1.00 91.44 148 ASN A O 1
ATOM 1237 N N . THR A 1 149 ? -0.845 -8.241 -8.017 1.00 90.19 149 THR A N 1
ATOM 1238 C CA . THR A 1 149 ? -0.401 -9.090 -6.910 1.00 90.19 149 THR A CA 1
ATOM 1239 C C . THR A 1 149 ? -1.445 -9.131 -5.799 1.00 90.19 149 THR A C 1
ATOM 1241 O O . THR A 1 149 ? -2.224 -8.194 -5.630 1.00 90.19 149 THR A O 1
ATOM 1244 N N . TYR A 1 150 ? -1.430 -10.226 -5.042 1.00 86.25 150 TYR A N 1
ATOM 1245 C CA . TYR A 1 150 ? -2.167 -10.383 -3.788 1.00 86.25 150 TYR A CA 1
ATOM 1246 C C . TYR A 1 150 ? -1.255 -10.226 -2.564 1.00 86.25 150 TYR A C 1
ATOM 1248 O O . TYR A 1 150 ? -1.731 -10.275 -1.432 1.00 86.25 150 TYR A O 1
ATOM 1256 N N . TYR A 1 151 ? 0.049 -10.013 -2.766 1.00 87.50 151 TYR A N 1
ATOM 1257 C CA . TYR A 1 151 ? 1.013 -9.808 -1.691 1.00 87.50 151 TYR A CA 1
ATOM 1258 C C . TYR A 1 151 ? 1.012 -8.342 -1.234 1.00 87.50 151 TYR A C 1
ATOM 1260 O O . TYR A 1 151 ? 1.947 -7.577 -1.443 1.00 87.50 151 TYR A O 1
ATOM 1268 N N . ILE A 1 152 ? -0.110 -7.938 -0.636 1.00 89.75 152 ILE A N 1
ATOM 1269 C CA . ILE A 1 152 ? -0.436 -6.549 -0.269 1.00 89.75 152 ILE A CA 1
ATOM 1270 C C . ILE A 1 152 ? -0.054 -6.197 1.175 1.00 89.75 152 ILE A C 1
ATOM 1272 O O . ILE A 1 152 ? -0.582 -5.249 1.757 1.00 89.75 152 ILE A O 1
ATOM 1276 N N . ILE A 1 153 ? 0.857 -6.964 1.782 1.00 86.62 153 ILE A N 1
ATOM 1277 C CA . ILE A 1 153 ? 1.274 -6.740 3.172 1.00 86.62 153 ILE A CA 1
ATOM 1278 C C . ILE A 1 153 ? 1.979 -5.388 3.349 1.00 86.62 153 ILE A C 1
ATOM 1280 O O . ILE A 1 153 ? 1.998 -4.845 4.452 1.00 86.62 153 ILE A O 1
ATOM 1284 N N . HIS A 1 154 ? 2.560 -4.846 2.271 1.00 87.38 154 HIS A N 1
ATOM 1285 C CA . HIS A 1 154 ? 3.264 -3.572 2.276 1.00 87.38 154 HIS A CA 1
ATOM 1286 C C . HIS A 1 154 ? 3.380 -2.975 0.850 1.00 87.38 154 HIS A C 1
ATOM 1288 O O . HIS A 1 154 ? 3.549 -3.739 -0.100 1.00 87.38 154 HIS A O 1
ATOM 1294 N N . PRO A 1 155 ? 3.349 -1.635 0.657 1.00 91.88 155 PRO A N 1
ATOM 1295 C CA . PRO A 1 155 ? 3.541 -1.006 -0.660 1.00 91.88 155 PRO A CA 1
ATOM 1296 C C . PRO A 1 155 ? 4.847 -1.384 -1.367 1.00 91.88 155 PRO A C 1
ATOM 1298 O O . PRO A 1 155 ? 4.865 -1.533 -2.584 1.00 91.88 155 PRO A O 1
ATOM 1301 N N . GLU A 1 156 ? 5.929 -1.570 -0.613 1.00 92.44 156 GLU A N 1
ATOM 1302 C CA . GLU A 1 156 ? 7.206 -2.079 -1.133 1.00 92.44 156 GLU A CA 1
ATOM 1303 C C . GLU A 1 156 ? 7.044 -3.433 -1.840 1.00 92.44 156 GLU A C 1
ATOM 1305 O O . GLU A 1 156 ? 7.566 -3.594 -2.935 1.00 92.44 156 GLU A O 1
ATOM 1310 N N . GLU A 1 157 ? 6.284 -4.369 -1.262 1.00 92.31 157 GLU A N 1
ATOM 1311 C CA . GLU A 1 157 ? 6.033 -5.692 -1.856 1.00 92.31 157 GLU A CA 1
ATOM 1312 C C . GLU A 1 157 ? 5.204 -5.580 -3.130 1.00 92.31 157 GLU A C 1
ATOM 1314 O O . GLU A 1 157 ? 5.496 -6.215 -4.144 1.00 92.31 157 GLU A O 1
ATOM 1319 N N . ILE A 1 158 ? 4.193 -4.702 -3.098 1.00 94.62 158 ILE A N 1
ATOM 1320 C CA . ILE A 1 158 ? 3.363 -4.394 -4.262 1.00 94.62 158 ILE A CA 1
ATOM 1321 C C . ILE A 1 158 ? 4.252 -3.891 -5.401 1.00 94.62 158 ILE A C 1
ATOM 1323 O O . ILE A 1 158 ? 4.124 -4.346 -6.541 1.00 94.62 158 ILE A O 1
ATOM 1327 N N . LEU A 1 159 ? 5.168 -2.966 -5.118 1.00 95.50 159 LEU A N 1
ATOM 1328 C CA . LEU A 1 159 ? 6.083 -2.430 -6.121 1.00 95.50 159 LEU A CA 1
ATOM 1329 C C . LEU A 1 159 ? 7.133 -3.452 -6.558 1.00 95.50 159 LEU A C 1
ATOM 1331 O O . LEU A 1 159 ? 7.393 -3.537 -7.753 1.00 95.50 159 LEU A O 1
ATOM 1335 N N . ALA A 1 160 ? 7.682 -4.259 -5.655 1.00 94.56 160 ALA A N 1
ATOM 1336 C CA . ALA A 1 160 ? 8.658 -5.294 -5.985 1.00 94.56 160 ALA A CA 1
ATOM 1337 C C . ALA A 1 160 ? 8.068 -6.348 -6.933 1.00 94.56 160 ALA A C 1
ATOM 1339 O O . ALA A 1 160 ? 8.682 -6.708 -7.943 1.00 94.56 160 ALA A O 1
ATOM 1340 N N . ASP A 1 161 ? 6.828 -6.778 -6.690 1.00 93.62 161 ASP A N 1
ATOM 1341 C CA . ASP A 1 161 ? 6.117 -7.682 -7.593 1.00 93.62 161 ASP A CA 1
ATOM 1342 C C . ASP A 1 161 ? 5.821 -7.038 -8.950 1.00 93.62 161 ASP A C 1
ATOM 1344 O O . ASP A 1 161 ? 6.037 -7.665 -9.991 1.00 93.62 161 ASP A O 1
ATOM 1348 N N . ASN A 1 162 ? 5.365 -5.782 -8.965 1.00 94.38 162 ASN A N 1
ATOM 1349 C CA . ASN A 1 162 ? 5.138 -5.047 -10.210 1.00 94.38 162 ASN A CA 1
ATOM 1350 C C . ASN A 1 162 ? 6.446 -4.837 -10.992 1.00 94.38 162 ASN A C 1
ATOM 1352 O O . ASN A 1 162 ? 6.467 -5.021 -12.209 1.00 94.38 162 ASN A O 1
ATOM 1356 N N . PHE A 1 163 ? 7.552 -4.545 -10.312 1.00 94.69 163 PHE A N 1
ATOM 1357 C CA . PHE A 1 163 ? 8.874 -4.395 -10.913 1.00 94.69 163 PHE A CA 1
ATOM 1358 C C . PHE A 1 163 ? 9.352 -5.707 -11.530 1.00 94.69 163 PHE A C 1
ATOM 1360 O O . PHE A 1 163 ? 9.770 -5.734 -12.689 1.00 94.69 163 PHE A O 1
ATOM 1367 N N . ALA A 1 164 ? 9.210 -6.821 -10.808 1.00 92.56 164 ALA A N 1
ATOM 1368 C CA . ALA A 1 164 ? 9.527 -8.139 -11.338 1.00 92.56 164 ALA A CA 1
ATOM 1369 C C . ALA A 1 164 ? 8.661 -8.484 -12.558 1.00 92.56 164 ALA A C 1
ATOM 1371 O O . ALA A 1 164 ? 9.177 -8.966 -13.568 1.00 92.56 164 ALA A O 1
ATOM 1372 N N . LEU A 1 165 ? 7.358 -8.192 -12.516 1.00 90.44 165 LEU A N 1
ATOM 1373 C CA . LEU A 1 165 ? 6.458 -8.388 -13.656 1.00 90.44 165 LEU A CA 1
ATOM 1374 C C . LEU A 1 165 ? 6.851 -7.535 -14.865 1.00 90.44 165 LEU A C 1
ATOM 1376 O O . LEU A 1 165 ? 6.816 -8.040 -15.989 1.00 90.44 165 LEU A O 1
ATOM 1380 N N . TRP A 1 166 ? 7.228 -6.276 -14.654 1.00 90.19 166 TRP A N 1
ATOM 1381 C CA . TRP A 1 166 ? 7.698 -5.382 -15.710 1.00 90.19 166 TRP A CA 1
ATOM 1382 C C . TRP A 1 166 ? 8.994 -5.898 -16.347 1.00 90.19 166 TRP A C 1
ATOM 1384 O O . TRP A 1 166 ? 9.038 -6.124 -17.554 1.00 90.19 166 TRP A O 1
ATOM 1394 N N . MET A 1 167 ? 10.011 -6.198 -15.540 1.00 88.44 167 MET A N 1
ATOM 1395 C CA . MET A 1 167 ? 11.328 -6.658 -16.003 1.00 88.44 167 MET A CA 1
ATOM 1396 C C . MET A 1 167 ? 11.300 -8.029 -16.692 1.00 88.44 167 MET A C 1
ATOM 1398 O O . MET A 1 167 ? 12.150 -8.337 -17.533 1.00 88.44 167 MET A O 1
ATOM 1402 N N . MET A 1 168 ? 10.341 -8.886 -16.335 1.00 83.88 168 MET A N 1
ATOM 1403 C CA . MET A 1 168 ? 10.173 -10.191 -16.973 1.00 83.88 168 MET A CA 1
ATOM 1404 C C . MET A 1 168 ? 9.356 -10.133 -18.269 1.00 83.88 168 MET A C 1
ATOM 1406 O O . MET A 1 168 ? 9.544 -10.990 -19.137 1.00 83.88 168 MET A O 1
ATOM 1410 N N . ASN A 1 169 ? 8.468 -9.148 -18.431 1.00 71.81 169 ASN A N 1
ATOM 1411 C CA . ASN A 1 169 ? 7.618 -9.021 -19.612 1.00 71.81 169 ASN A CA 1
ATOM 1412 C C . ASN A 1 169 ? 8.267 -8.117 -20.670 1.00 71.81 169 ASN A C 1
ATOM 1414 O O . ASN A 1 169 ? 8.166 -6.898 -20.613 1.00 71.81 169 ASN A O 1
ATOM 1418 N N . LYS A 1 170 ? 8.853 -8.718 -21.716 1.00 53.56 170 LYS A N 1
ATOM 1419 C CA . LYS A 1 170 ? 9.379 -7.982 -22.891 1.00 53.56 170 LYS A CA 1
ATOM 1420 C C . LYS A 1 170 ? 8.303 -7.212 -23.679 1.00 53.56 170 LYS A C 1
ATOM 1422 O O . LYS A 1 170 ? 8.620 -6.346 -24.485 1.00 53.56 170 LYS A O 1
ATOM 1427 N N . THR A 1 171 ? 7.035 -7.554 -23.480 1.00 46.47 171 THR A N 1
ATOM 1428 C CA . THR A 1 171 ? 5.858 -6.875 -24.032 1.00 46.47 171 THR A CA 1
ATOM 1429 C C . THR A 1 171 ? 4.739 -7.103 -23.019 1.00 46.47 171 THR A C 1
ATOM 1431 O O . THR A 1 171 ? 4.606 -8.250 -22.577 1.00 46.47 171 THR A O 1
ATOM 1434 N N . PRO A 1 172 ? 3.949 -6.091 -22.612 1.00 49.47 172 PRO A N 1
ATOM 1435 C CA . PRO A 1 172 ? 2.815 -6.306 -21.720 1.00 49.47 172 PRO A CA 1
ATOM 1436 C C . PRO A 1 172 ? 1.826 -7.247 -22.413 1.00 49.47 172 PRO A C 1
ATOM 1438 O O . PRO A 1 172 ? 1.038 -6.853 -23.269 1.00 49.47 172 PRO A O 1
ATOM 1441 N N . SER A 1 173 ? 1.941 -8.542 -22.137 1.00 50.38 173 SER A N 1
ATOM 1442 C CA . SER A 1 173 ? 1.038 -9.533 -22.704 1.00 50.38 173 SER A CA 1
ATOM 1443 C C . SER A 1 173 ? -0.344 -9.345 -22.076 1.00 50.38 173 SER A C 1
ATOM 1445 O O . SER A 1 173 ? -0.459 -8.828 -20.965 1.00 50.38 173 SER A O 1
ATOM 1447 N N . LYS A 1 174 ? -1.399 -9.808 -22.758 1.00 47.25 174 LYS A N 1
ATOM 1448 C CA . LYS A 1 174 ? -2.813 -9.814 -22.318 1.00 47.25 174 LYS A CA 1
ATOM 1449 C C . LYS A 1 174 ? -3.091 -10.468 -20.935 1.00 47.25 174 LYS A C 1
ATOM 1451 O O . LYS A 1 174 ? -4.240 -10.744 -20.622 1.00 47.25 174 LYS A O 1
ATOM 1456 N N . ARG A 1 175 ? -2.064 -10.786 -20.138 1.00 60.81 175 ARG A N 1
ATOM 1457 C CA . ARG A 1 175 ? -2.106 -11.517 -18.861 1.00 60.81 175 ARG A CA 1
ATOM 1458 C C . ARG A 1 175 ? -1.809 -10.660 -17.626 1.00 60.81 175 ARG A C 1
ATOM 1460 O O . ARG A 1 175 ? -1.893 -11.184 -16.524 1.00 60.81 175 ARG A O 1
ATOM 1467 N N . VAL A 1 176 ? -1.422 -9.393 -17.785 1.00 79.56 176 VAL A N 1
ATOM 1468 C CA . VAL A 1 176 ? -1.232 -8.475 -16.649 1.00 79.56 176 VAL A CA 1
ATOM 1469 C C . VAL A 1 176 ? -2.563 -7.787 -16.362 1.00 79.56 176 VAL A C 1
ATOM 1471 O O . VAL A 1 176 ? -3.099 -7.120 -17.243 1.00 79.56 176 VAL A O 1
ATOM 1474 N N . THR A 1 177 ? -3.093 -7.945 -15.150 1.00 87.88 177 THR A N 1
ATOM 1475 C CA . THR A 1 177 ? -4.413 -7.423 -14.758 1.00 87.88 177 THR A CA 1
ATOM 1476 C C . THR A 1 177 ? -4.464 -5.895 -14.768 1.00 87.88 177 THR A C 1
ATOM 1478 O O . THR A 1 177 ? -5.457 -5.293 -15.165 1.00 87.88 177 THR A O 1
ATOM 1481 N N . SER A 1 178 ? -3.381 -5.241 -14.352 1.00 91.81 178 SER A N 1
ATOM 1482 C CA . SER A 1 178 ? -3.264 -3.786 -14.245 1.00 91.81 178 SER A CA 1
ATOM 1483 C C . SER A 1 178 ? -2.023 -3.288 -14.991 1.00 91.81 178 SER A C 1
ATOM 1485 O O . SER A 1 178 ? -1.032 -2.902 -14.365 1.00 91.81 178 SER A O 1
ATOM 1487 N N . PRO A 1 179 ? -2.043 -3.279 -16.338 1.00 90.38 179 PRO A N 1
ATOM 1488 C CA . PRO A 1 179 ? -0.892 -2.870 -17.145 1.00 90.38 179 PRO A CA 1
ATOM 1489 C C . PRO A 1 179 ? -0.495 -1.408 -16.903 1.00 90.38 179 PRO A C 1
ATOM 1491 O O . PRO A 1 179 ? 0.689 -1.093 -16.910 1.00 90.38 179 PRO A O 1
ATOM 1494 N N . ASN A 1 180 ? -1.459 -0.538 -16.581 1.00 91.25 180 ASN A N 1
ATOM 1495 C CA . ASN A 1 180 ? -1.203 0.873 -16.278 1.00 91.25 180 ASN A CA 1
ATOM 1496 C C . ASN A 1 180 ? -0.272 1.074 -15.070 1.00 91.25 180 ASN A C 1
ATOM 1498 O O . ASN A 1 180 ? 0.469 2.053 -15.041 1.00 91.25 180 ASN A O 1
ATOM 1502 N N . VAL A 1 181 ? -0.286 0.164 -14.085 1.00 93.75 181 VAL A N 1
ATOM 1503 C CA . VAL A 1 181 ? 0.651 0.215 -12.947 1.00 93.75 181 VAL A CA 1
ATOM 1504 C C . VAL A 1 181 ? 2.083 -0.004 -13.436 1.00 93.75 181 VAL A C 1
ATOM 1506 O O . VAL A 1 181 ? 2.986 0.726 -13.035 1.00 93.75 181 VAL A O 1
ATOM 1509 N N . LEU A 1 182 ? 2.281 -0.952 -14.359 1.00 93.12 182 LEU A N 1
ATOM 1510 C CA . LEU A 1 182 ? 3.595 -1.218 -14.947 1.00 93.12 182 LEU A CA 1
ATOM 1511 C C . LEU A 1 182 ? 4.071 -0.050 -15.815 1.00 93.12 182 LEU A C 1
ATOM 1513 O O . LEU A 1 182 ? 5.239 0.313 -15.742 1.00 93.12 182 LEU A O 1
ATOM 1517 N N . SER A 1 183 ? 3.175 0.559 -16.599 1.00 92.25 183 SER A N 1
ATOM 1518 C CA . SER A 1 183 ? 3.501 1.738 -17.413 1.00 92.25 183 SER A CA 1
ATOM 1519 C C . SER A 1 183 ? 3.971 2.911 -16.552 1.00 92.25 183 SER A C 1
ATOM 1521 O O . SER A 1 183 ? 5.066 3.413 -16.778 1.00 92.25 183 SER A O 1
ATOM 1523 N N . ARG A 1 184 ? 3.218 3.282 -15.503 1.00 94.69 184 ARG A N 1
ATOM 1524 C CA . ARG A 1 184 ? 3.621 4.367 -14.588 1.00 94.69 184 ARG A CA 1
ATOM 1525 C C . ARG A 1 184 ? 4.972 4.096 -13.932 1.00 94.69 184 ARG A C 1
ATOM 1527 O O . ARG A 1 184 ? 5.810 4.988 -13.856 1.00 94.69 184 ARG A O 1
ATOM 1534 N N . MET A 1 185 ? 5.191 2.864 -13.475 1.00 94.44 185 MET A N 1
ATOM 1535 C CA . MET A 1 185 ? 6.466 2.452 -12.889 1.00 94.44 185 MET A CA 1
ATOM 1536 C C . MET A 1 185 ? 7.623 2.592 -13.883 1.00 94.44 185 MET A C 1
ATOM 1538 O O . MET A 1 185 ? 8.665 3.147 -13.536 1.00 94.44 185 MET A O 1
ATOM 1542 N N . ALA A 1 186 ? 7.440 2.109 -15.113 1.00 92.81 186 ALA A N 1
ATOM 1543 C CA . ALA A 1 186 ? 8.448 2.198 -16.161 1.00 92.81 186 ALA A CA 1
ATOM 1544 C C . ALA A 1 186 ? 8.790 3.657 -16.496 1.00 92.81 186 ALA A C 1
ATOM 1546 O O . ALA A 1 186 ? 9.970 3.985 -16.628 1.00 92.81 186 ALA A O 1
ATOM 1547 N N . ASP A 1 187 ? 7.783 4.529 -16.581 1.00 94.50 187 ASP A N 1
ATOM 1548 C CA . ASP A 1 187 ? 7.959 5.956 -16.865 1.00 94.50 187 ASP A CA 1
ATOM 1549 C C . ASP A 1 187 ? 8.761 6.658 -15.760 1.00 94.50 187 ASP A C 1
ATOM 1551 O O . ASP A 1 187 ? 9.716 7.381 -16.055 1.00 94.50 187 ASP A O 1
ATOM 1555 N N . ILE A 1 188 ? 8.435 6.392 -14.490 1.00 95.69 188 ILE A N 1
ATOM 1556 C CA . ILE A 1 188 ? 9.145 6.943 -13.323 1.00 95.69 188 ILE A CA 1
ATOM 1557 C C . ILE A 1 188 ? 10.614 6.506 -13.326 1.00 95.69 188 ILE A C 1
ATOM 1559 O O . ILE A 1 188 ? 11.519 7.337 -13.250 1.00 95.69 188 ILE A O 1
ATOM 1563 N N . ILE A 1 189 ? 10.871 5.202 -13.470 1.00 93.12 189 ILE A N 1
ATOM 1564 C CA . ILE A 1 189 ? 12.236 4.655 -13.455 1.00 93.12 189 ILE A CA 1
ATOM 1565 C C . ILE A 1 189 ? 13.046 5.173 -14.652 1.00 93.12 189 ILE A C 1
ATOM 1567 O O . ILE A 1 189 ? 14.214 5.529 -14.497 1.00 93.12 189 ILE A O 1
ATOM 1571 N N . SER A 1 190 ? 12.436 5.251 -15.837 1.00 91.38 190 SER A N 1
ATOM 1572 C CA . SER A 1 190 ? 13.113 5.717 -17.054 1.00 91.38 190 SER A CA 1
ATOM 1573 C C . SER A 1 190 ? 13.436 7.208 -17.006 1.00 91.38 190 SER A C 1
ATOM 1575 O O . SER A 1 190 ? 14.485 7.618 -17.498 1.00 91.38 190 SER A O 1
ATOM 1577 N N . THR A 1 191 ? 12.561 8.018 -16.410 1.00 92.38 191 THR A N 1
ATOM 1578 C CA . THR A 1 191 ? 12.803 9.454 -16.205 1.00 92.38 191 THR A CA 1
ATOM 1579 C C . THR A 1 191 ? 13.956 9.659 -15.229 1.00 92.38 191 THR A C 1
ATOM 1581 O O . THR A 1 191 ? 14.943 10.302 -15.574 1.00 92.38 191 THR A O 1
ATOM 1584 N N . ALA A 1 192 ? 13.919 8.978 -14.080 1.00 89.62 192 ALA A N 1
ATOM 1585 C CA . ALA A 1 192 ? 14.987 9.044 -13.086 1.00 89.62 192 ALA A CA 1
ATOM 1586 C C . ALA A 1 192 ? 16.353 8.565 -13.611 1.00 89.62 192 ALA A C 1
ATOM 1588 O O . ALA A 1 192 ? 17.389 8.994 -13.103 1.00 89.62 192 ALA A O 1
ATOM 1589 N N . ALA A 1 193 ? 16.376 7.664 -14.600 1.00 86.38 193 ALA A N 1
ATOM 1590 C CA . ALA A 1 193 ? 17.607 7.228 -15.254 1.00 86.38 193 ALA A CA 1
ATOM 1591 C C . ALA A 1 193 ? 18.192 8.299 -16.191 1.00 86.38 193 ALA A C 1
ATOM 1593 O O . ALA A 1 193 ? 19.410 8.457 -16.223 1.00 86.38 193 ALA A O 1
ATOM 1594 N N . LYS A 1 194 ? 17.342 9.040 -16.918 1.00 85.81 194 LYS A N 1
ATOM 1595 C CA . LYS A 1 194 ? 17.762 10.136 -17.813 1.00 85.81 194 LYS A CA 1
ATOM 1596 C C . LYS A 1 194 ? 18.309 11.334 -17.045 1.00 85.81 194 LYS A C 1
ATOM 1598 O O . LYS A 1 194 ? 19.289 11.923 -17.472 1.00 85.81 194 LYS A O 1
ATOM 1603 N N . ASP A 1 195 ? 17.731 11.653 -15.892 1.00 77.38 195 ASP A N 1
ATOM 1604 C CA . ASP A 1 195 ? 18.194 12.778 -15.065 1.00 77.38 195 ASP A CA 1
ATOM 1605 C C . ASP A 1 195 ? 19.581 12.537 -14.436 1.00 77.38 195 ASP A C 1
ATOM 1607 O O . ASP A 1 195 ? 20.172 13.440 -13.845 1.00 77.38 195 ASP A O 1
ATOM 1611 N N . ARG A 1 196 ? 20.105 11.307 -14.536 1.00 71.75 196 ARG A N 1
ATOM 1612 C CA . ARG A 1 196 ? 21.412 10.894 -13.999 1.00 71.75 196 ARG A CA 1
ATOM 1613 C C . ARG A 1 196 ? 22.462 10.606 -15.070 1.00 71.75 196 ARG A C 1
ATOM 1615 O O . ARG A 1 196 ? 23.597 10.305 -14.699 1.00 71.75 196 ARG A O 1
ATOM 1622 N N . SER A 1 197 ? 22.078 10.622 -16.347 1.00 62.53 197 SER A N 1
ATOM 1623 C CA . SER A 1 197 ? 22.960 10.413 -17.504 1.00 62.53 197 SER A CA 1
ATOM 1624 C C . SER A 1 197 ? 23.415 11.740 -18.085 1.00 62.53 197 SER A C 1
ATOM 1626 O O . SER A 1 197 ? 24.622 11.858 -18.375 1.00 62.53 197 SER A O 1
#